Protein AF-A0A7R9YVK6-F1 (afdb_monomer_lite)

Secondary structure (DSSP, 8-state):
---TTS-HHHHHHHHHHHHHHTSHHHHHHHHHTT-SSS--SGGGG--SHHHHHHHHHTT--HHHHHHHHHHHHHHHT-TT-------TTHHHHHHHHHHHHHHHHTT--HHHHHHHHHHHHHHHHHHH--HHHHHHHHHHHTT-S----PPPP-----HHHHHHHHHHHHHHHHHHHHHHHHHHHHHHTTB-TTSPBPPPPPPGGG-----------

pLDDT: mean 78.09, std 17.27, range [34.94, 96.62]

Radius of gyration: 32.21 Å; chains: 1; bounding box: 72×70×73 Å

Organism: NCBI:txid1486919

Sequence (217 aa):
MVNALHDPAFKQSTYELFSFLASPSWSRHELLSGLLMGPFRYSHFDVSNASLAEWGAAGYIEEDVKEFLLASFEMMNSPNVAMDLRIQRGPEYLAALGRSVSSVFTGTDLADVQARLEADFKAILAGSGLLAKVLEVFRDGLGFGGQKALPPPRSGFDGEVLSIVLGVVLSVVMVLAVVLAAYFVLRRRNRSLLGQPRVPQPCDETTLAVSWHTVMA

Structure (mmCIF, N/CA/C/O backbone):
data_AF-A0A7R9YVK6-F1
#
_entry.id   AF-A0A7R9YVK6-F1
#
loop_
_atom_site.group_PDB
_atom_site.id
_atom_site.type_symbol
_atom_site.label_atom_id
_atom_site.label_alt_id
_atom_site.label_comp_id
_atom_site.label_asym_id
_atom_site.label_entity_id
_atom_site.label_seq_id
_atom_site.pdbx_PDB_ins_code
_atom_site.Cartn_x
_atom_site.Cartn_y
_atom_site.Cartn_z
_atom_site.occupancy
_atom_site.B_iso_or_equiv
_atom_site.auth_seq_id
_atom_site.auth_comp_id
_atom_site.auth_asym_id
_atom_site.auth_atom_id
_atom_site.pdbx_PDB_model_num
ATOM 1 N N . MET A 1 1 ? -10.800 -12.173 -6.861 1.00 53.69 1 MET A N 1
ATOM 2 C CA . MET A 1 1 ? -10.627 -13.558 -6.366 1.00 53.69 1 MET A CA 1
ATOM 3 C C . MET A 1 1 ? -10.875 -14.506 -7.527 1.00 53.69 1 MET A C 1
ATOM 5 O O . MET A 1 1 ? -11.920 -14.389 -8.153 1.00 53.69 1 MET A O 1
ATOM 9 N N . VAL A 1 2 ? -9.938 -15.402 -7.841 1.00 66.81 2 VAL A N 1
ATOM 10 C CA . VAL A 1 2 ? -10.173 -16.454 -8.842 1.00 66.81 2 VAL A CA 1
ATOM 11 C C . VAL A 1 2 ? -10.999 -17.547 -8.168 1.00 66.81 2 VAL A C 1
ATOM 13 O O . VAL A 1 2 ? -10.497 -18.243 -7.290 1.00 66.81 2 VAL A O 1
ATOM 16 N N . ASN A 1 3 ? -12.283 -17.662 -8.507 1.00 76.62 3 ASN A N 1
ATOM 17 C CA . ASN A 1 3 ? -13.142 -18.686 -7.915 1.00 76.62 3 ASN A CA 1
ATOM 18 C C . ASN A 1 3 ? -12.693 -20.088 -8.383 1.00 76.62 3 ASN A C 1
ATOM 20 O O . ASN A 1 3 ? -12.509 -20.345 -9.576 1.00 76.62 3 ASN A O 1
ATOM 24 N N . ALA A 1 4 ? -12.524 -21.002 -7.423 1.00 74.50 4 ALA A N 1
ATOM 25 C CA . ALA A 1 4 ? -12.102 -22.382 -7.645 1.00 74.50 4 ALA A CA 1
ATOM 26 C C . ALA A 1 4 ? -13.064 -23.195 -8.533 1.00 74.50 4 ALA A C 1
ATOM 28 O O . ALA A 1 4 ? -12.658 -24.224 -9.069 1.00 74.50 4 ALA A O 1
ATOM 29 N N . LEU A 1 5 ? -14.300 -22.735 -8.729 1.00 82.81 5 LEU A N 1
ATOM 30 C CA . LEU A 1 5 ? -15.319 -23.399 -9.543 1.00 82.81 5 LEU A CA 1
ATOM 31 C C . LEU A 1 5 ? -15.226 -23.087 -11.045 1.00 82.81 5 LEU A C 1
ATOM 33 O O . LEU A 1 5 ? -15.909 -23.736 -11.829 1.00 82.81 5 LEU A O 1
ATOM 37 N N . HIS A 1 6 ? -14.397 -22.126 -11.470 1.00 87.31 6 HIS A N 1
ATOM 38 C CA . HIS A 1 6 ? -14.262 -21.806 -12.895 1.00 87.31 6 HIS A CA 1
ATOM 39 C C . HIS A 1 6 ? -13.426 -22.828 -13.674 1.00 87.31 6 HIS A C 1
ATOM 41 O O . HIS A 1 6 ? -12.595 -23.551 -13.111 1.00 87.31 6 HIS A O 1
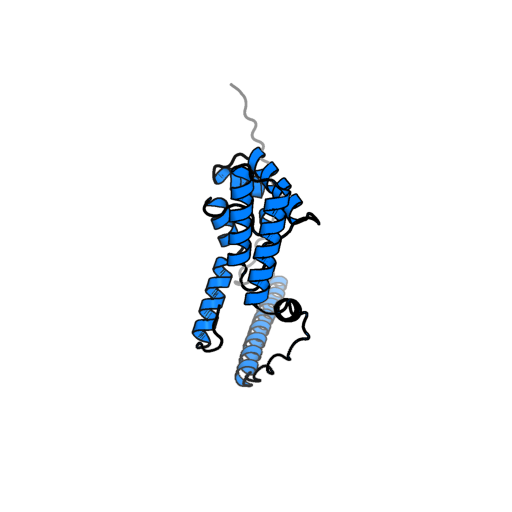ATOM 47 N N . ASP A 1 7 ? -13.629 -22.834 -14.990 1.00 91.50 7 ASP A N 1
ATOM 48 C CA . ASP A 1 7 ? -12.842 -23.612 -15.942 1.00 91.50 7 ASP A CA 1
ATOM 49 C C . ASP A 1 7 ? -11.329 -23.290 -15.837 1.00 91.50 7 ASP A C 1
ATOM 51 O O . ASP A 1 7 ? -10.968 -22.132 -15.580 1.00 91.50 7 ASP A O 1
ATOM 55 N N . PRO A 1 8 ? -10.428 -24.282 -16.003 1.00 90.81 8 PRO A N 1
ATOM 56 C CA . PRO A 1 8 ? -8.981 -24.070 -15.952 1.00 90.81 8 PRO A CA 1
ATOM 57 C C . PRO A 1 8 ? -8.457 -22.965 -16.876 1.00 90.81 8 PRO A C 1
ATOM 59 O O . PRO A 1 8 ? -7.599 -22.196 -16.444 1.00 90.81 8 PRO A O 1
ATOM 62 N N . ALA A 1 9 ? -8.982 -22.830 -18.097 1.00 90.88 9 ALA A N 1
ATOM 63 C CA . ALA A 1 9 ? -8.542 -21.801 -19.036 1.00 90.88 9 ALA A CA 1
ATOM 64 C C . ALA A 1 9 ? -8.870 -20.396 -18.514 1.00 90.88 9 ALA A C 1
ATOM 66 O O . ALA A 1 9 ? -8.018 -19.512 -18.524 1.00 90.88 9 ALA A O 1
ATOM 67 N N . PHE A 1 10 ? -10.067 -20.202 -17.949 1.00 90.31 10 PHE A N 1
ATOM 68 C CA . PHE A 1 10 ? -10.451 -18.925 -17.341 1.00 90.31 10 PHE A CA 1
ATOM 69 C C . PHE A 1 10 ? -9.553 -18.563 -16.152 1.00 90.31 10 PHE A C 1
ATOM 71 O O . PHE A 1 10 ? -9.141 -17.411 -15.996 1.00 90.31 10 PHE A O 1
ATOM 78 N N . LYS A 1 11 ? -9.222 -19.549 -15.310 1.00 88.25 11 LYS A N 1
ATOM 79 C CA . LYS A 1 11 ? -8.300 -19.356 -14.182 1.00 88.25 11 LYS A CA 1
ATOM 80 C C . LYS A 1 11 ? -6.912 -18.945 -14.663 1.00 88.25 11 LYS A C 1
ATOM 82 O O . LYS A 1 11 ? -6.345 -18.014 -14.097 1.00 88.25 11 LYS A O 1
ATOM 87 N N . GLN A 1 12 ? -6.408 -19.605 -15.705 1.00 89.56 12 GLN A N 1
ATOM 88 C CA . GLN A 1 12 ? -5.110 -19.309 -16.300 1.00 89.56 12 GLN A CA 1
ATOM 89 C C . GLN A 1 12 ? -5.076 -17.892 -16.882 1.00 89.56 12 GLN A C 1
ATOM 91 O O . GLN A 1 12 ? -4.222 -17.104 -16.491 1.00 89.56 12 GLN A O 1
ATOM 96 N N . SER A 1 13 ? -6.052 -17.514 -17.711 1.00 92.25 13 SER A N 1
ATOM 97 C CA . SER A 1 13 ? -6.121 -16.157 -18.272 1.00 92.25 13 SER A CA 1
ATOM 98 C C . SER A 1 13 ? -6.271 -15.085 -17.191 1.00 92.25 13 SER A C 1
ATOM 100 O O . SER A 1 13 ? -5.685 -14.009 -17.281 1.00 92.25 13 SER A O 1
ATOM 102 N N . THR A 1 14 ? -7.023 -15.375 -16.126 1.00 91.62 14 THR A N 1
ATOM 103 C CA . THR A 1 14 ? -7.145 -14.453 -14.991 1.00 91.62 14 THR A CA 1
ATOM 104 C C . THR A 1 14 ? -5.816 -14.308 -14.245 1.00 91.62 14 THR A C 1
ATOM 106 O O . THR A 1 14 ? -5.439 -13.200 -13.864 1.00 91.62 14 THR A O 1
ATOM 109 N N . TYR A 1 15 ? -5.089 -15.409 -14.041 1.00 90.75 15 TYR A N 1
ATOM 110 C CA . TYR A 1 15 ? -3.759 -15.386 -13.438 1.00 90.75 15 TYR A CA 1
ATOM 111 C C . TYR A 1 15 ? -2.762 -14.598 -14.293 1.00 90.75 15 TYR A C 1
ATOM 113 O O . TYR A 1 15 ? -2.022 -13.774 -13.759 1.00 90.75 15 TYR A O 1
ATOM 121 N N . GLU A 1 16 ? -2.771 -14.798 -15.610 1.00 94.44 16 GLU A N 1
ATOM 122 C CA . GLU A 1 16 ? -1.935 -14.058 -16.560 1.00 94.44 16 GLU A CA 1
ATOM 123 C C . GLU A 1 16 ? -2.226 -12.560 -16.513 1.00 94.44 16 GLU A C 1
ATOM 125 O O . GLU A 1 16 ? -1.295 -11.765 -16.386 1.00 94.44 16 GLU A O 1
ATOM 130 N N . LEU A 1 17 ? -3.504 -12.170 -16.515 1.00 93.00 17 LEU A N 1
ATOM 131 C CA . LEU A 1 17 ? -3.902 -10.770 -16.385 1.00 93.00 17 LEU A CA 1
ATOM 132 C C . LEU A 1 17 ? -3.386 -10.157 -15.078 1.00 93.00 17 LEU A C 1
ATOM 134 O O . LEU A 1 17 ? -2.759 -9.101 -15.100 1.00 93.00 17 LEU A O 1
ATOM 138 N N . PHE A 1 18 ? -3.604 -10.813 -13.934 1.00 92.31 18 PHE A N 1
ATOM 139 C CA . PHE A 1 18 ? -3.103 -10.297 -12.657 1.00 92.31 18 PHE A CA 1
ATOM 140 C C . PHE A 1 18 ? -1.575 -10.274 -12.592 1.00 92.31 18 PHE A C 1
ATOM 142 O O . PHE A 1 18 ? -1.015 -9.356 -11.999 1.00 92.31 18 PHE A O 1
ATOM 149 N N . SER A 1 19 ? -0.895 -11.231 -13.222 1.00 92.25 19 SER A N 1
ATOM 150 C CA . SER A 1 19 ? 0.568 -11.247 -13.303 1.00 92.25 19 SER A CA 1
ATOM 151 C C . SER A 1 19 ? 1.090 -10.092 -14.154 1.00 92.25 19 SER A C 1
ATOM 153 O O . SER A 1 19 ? 2.068 -9.451 -13.777 1.00 92.25 19 SER A O 1
ATOM 155 N N . PHE A 1 20 ? 0.409 -9.778 -15.259 1.00 93.06 20 PHE A N 1
ATOM 156 C CA . PHE A 1 20 ? 0.708 -8.616 -16.090 1.00 93.06 20 PHE A CA 1
ATOM 157 C C . PHE A 1 20 ? 0.506 -7.305 -15.319 1.00 93.06 20 PHE A C 1
ATOM 159 O O . PHE A 1 20 ? 1.424 -6.487 -15.259 1.00 93.06 20 PHE A O 1
ATOM 166 N N . LEU A 1 21 ? -0.643 -7.130 -14.656 1.00 88.25 21 LEU A N 1
ATOM 167 C CA . LEU A 1 21 ? -0.928 -5.945 -13.834 1.00 88.25 21 LEU A CA 1
ATOM 168 C C . LEU A 1 21 ? 0.039 -5.816 -12.645 1.00 88.25 21 LEU A C 1
ATOM 170 O O . LEU A 1 21 ? 0.357 -4.719 -12.197 1.00 88.25 21 LEU A O 1
ATOM 174 N N . ALA A 1 22 ? 0.544 -6.940 -12.138 1.00 88.25 22 ALA A N 1
ATOM 175 C CA . ALA A 1 22 ? 1.559 -6.986 -11.095 1.00 88.25 22 ALA A CA 1
ATOM 176 C C . ALA A 1 22 ? 3.000 -7.032 -11.641 1.00 88.25 22 ALA A C 1
ATOM 178 O O . ALA A 1 22 ? 3.929 -7.288 -10.866 1.00 88.25 22 ALA A O 1
ATOM 179 N N . SER A 1 23 ? 3.221 -6.801 -12.935 1.00 92.75 23 SER A N 1
ATOM 180 C CA . SER A 1 23 ? 4.568 -6.778 -13.506 1.00 92.75 23 SER A CA 1
ATOM 181 C C . SER A 1 23 ? 5.323 -5.506 -13.093 1.00 92.75 23 SER A C 1
ATOM 183 O O . SER A 1 23 ? 4.692 -4.469 -12.878 1.00 92.75 23 SER A O 1
ATOM 185 N N . PRO A 1 24 ? 6.666 -5.546 -12.996 1.00 91.38 24 PRO A N 1
ATOM 186 C CA . PRO A 1 24 ? 7.463 -4.362 -12.674 1.00 91.38 24 PRO A CA 1
ATOM 187 C C . PRO A 1 24 ? 7.261 -3.197 -13.651 1.00 91.38 24 PRO A C 1
ATOM 189 O O . PRO A 1 24 ? 7.223 -2.045 -13.229 1.00 91.38 24 PRO A O 1
ATOM 192 N N . SER A 1 25 ? 7.107 -3.487 -14.946 1.00 90.88 25 SER A N 1
ATOM 193 C CA . SER A 1 25 ? 6.896 -2.464 -15.974 1.00 90.88 25 SER A CA 1
ATOM 194 C C . SER A 1 25 ? 5.540 -1.781 -15.819 1.00 90.88 25 SER A C 1
ATOM 196 O O . SER A 1 25 ? 5.479 -0.553 -15.827 1.00 90.88 25 SER A O 1
ATOM 198 N N . TRP A 1 26 ? 4.467 -2.554 -15.616 1.00 91.94 26 TRP A N 1
ATOM 199 C CA . TRP A 1 26 ? 3.138 -1.987 -15.390 1.00 91.94 26 TRP A CA 1
ATOM 200 C C . TRP A 1 26 ? 3.084 -1.203 -14.080 1.00 91.94 26 TRP A C 1
ATOM 202 O O . TRP A 1 26 ? 2.632 -0.063 -14.058 1.00 91.94 26 TRP A O 1
ATOM 212 N N . SER A 1 27 ? 3.625 -1.759 -12.992 1.00 91.06 27 SER A N 1
ATOM 213 C CA . SER A 1 27 ? 3.630 -1.067 -11.704 1.00 91.06 27 SER A CA 1
ATOM 214 C C . SER A 1 27 ? 4.436 0.230 -11.724 1.00 91.06 27 SER A C 1
ATOM 216 O O . SER A 1 27 ? 4.080 1.169 -11.016 1.00 91.06 27 SER A O 1
ATOM 218 N N . ARG A 1 28 ? 5.508 0.292 -12.526 1.00 91.31 28 ARG A N 1
ATOM 219 C CA . ARG A 1 28 ? 6.294 1.513 -12.722 1.00 91.31 28 ARG A CA 1
ATOM 220 C C . ARG A 1 28 ? 5.530 2.549 -13.541 1.00 91.31 28 ARG A C 1
ATOM 222 O O . ARG A 1 28 ? 5.530 3.715 -13.168 1.00 91.31 28 ARG A O 1
ATOM 229 N N . HIS A 1 29 ? 4.856 2.125 -14.607 1.00 91.69 29 HIS A N 1
ATOM 230 C CA . HIS A 1 29 ? 3.998 3.006 -15.396 1.00 91.69 29 HIS A CA 1
ATOM 231 C C . HIS A 1 29 ? 2.891 3.631 -14.536 1.00 91.69 29 HIS A C 1
ATOM 233 O O . HIS A 1 29 ? 2.734 4.847 -14.521 1.00 91.69 29 HIS A O 1
ATOM 239 N N . GLU A 1 30 ? 2.184 2.810 -13.759 1.00 91.12 30 GLU A N 1
ATOM 240 C CA . GLU A 1 30 ? 1.132 3.258 -12.841 1.00 91.12 30 GLU A CA 1
ATOM 241 C C . GLU A 1 30 ? 1.655 4.255 -11.801 1.00 91.12 30 GLU A C 1
ATOM 243 O O . GLU A 1 30 ? 1.040 5.295 -11.575 1.00 91.12 30 GLU A O 1
ATOM 248 N N . LEU A 1 31 ? 2.824 3.982 -11.214 1.00 90.81 31 LEU A N 1
ATOM 249 C CA . LEU A 1 31 ? 3.469 4.876 -10.251 1.00 90.81 31 LEU A CA 1
ATOM 250 C C . LEU A 1 31 ? 3.752 6.267 -10.841 1.00 90.81 31 LEU A C 1
ATOM 252 O O . LEU A 1 31 ? 3.494 7.270 -10.184 1.00 90.81 31 LEU A O 1
ATOM 256 N N . LEU A 1 32 ? 4.273 6.321 -12.069 1.00 92.12 32 LEU A N 1
ATOM 257 C CA . LEU A 1 32 ? 4.659 7.569 -12.736 1.00 92.12 32 LEU A CA 1
ATOM 258 C C . LEU A 1 32 ? 3.476 8.307 -13.379 1.00 92.12 32 LEU A C 1
ATOM 260 O O . LEU A 1 32 ? 3.587 9.488 -13.687 1.00 92.12 32 LEU A O 1
ATOM 264 N N . SER A 1 33 ? 2.344 7.630 -13.582 1.00 89.25 33 SER A N 1
ATOM 265 C CA . SER A 1 33 ? 1.135 8.227 -14.167 1.00 89.25 33 SER A CA 1
ATOM 266 C C . SER A 1 33 ? 0.443 9.250 -13.254 1.00 89.25 33 SER A C 1
ATOM 268 O O . SER A 1 33 ? -0.446 9.971 -13.703 1.00 89.25 33 SER A O 1
ATOM 270 N N . GLY A 1 34 ? 0.799 9.280 -11.964 1.00 78.44 34 GLY A N 1
ATOM 271 C CA . GLY A 1 34 ? 0.136 10.097 -10.947 1.00 78.44 34 GLY A CA 1
ATOM 272 C C . GLY A 1 34 ? -1.250 9.591 -10.522 1.00 78.44 34 GLY A C 1
ATOM 273 O O . GLY A 1 34 ? -1.887 10.216 -9.678 1.00 78.44 34 GLY A O 1
ATOM 274 N N . LEU A 1 35 ? -1.726 8.462 -11.067 1.00 74.94 35 LEU A N 1
ATOM 275 C CA . LEU A 1 35 ? -3.012 7.857 -10.693 1.00 74.94 35 LEU A CA 1
ATOM 276 C C . LEU A 1 35 ? -2.984 7.213 -9.302 1.00 74.94 35 LEU A C 1
ATOM 278 O O . LEU A 1 35 ? -4.013 7.139 -8.629 1.00 74.94 35 LEU A O 1
ATOM 282 N N . LEU A 1 36 ? -1.816 6.737 -8.869 1.00 66.81 36 LEU A N 1
ATOM 283 C CA . LEU A 1 36 ? -1.619 6.122 -7.563 1.00 66.81 36 LEU A CA 1
ATOM 284 C C . LEU A 1 36 ? -0.880 7.067 -6.618 1.00 66.81 36 LEU A C 1
ATOM 286 O O . LEU A 1 36 ? 0.105 7.707 -6.979 1.00 66.81 36 LEU A O 1
ATOM 290 N N . MET A 1 37 ? -1.334 7.090 -5.366 1.00 65.00 37 MET A N 1
ATOM 291 C CA . MET A 1 37 ? -0.705 7.837 -4.279 1.00 65.00 37 MET A CA 1
ATOM 292 C C . MET A 1 37 ? 0.511 7.058 -3.748 1.00 65.00 37 MET A C 1
ATOM 294 O O . MET A 1 37 ? 0.457 6.443 -2.686 1.00 65.00 37 MET A O 1
ATOM 298 N N . GLY A 1 38 ? 1.607 7.061 -4.508 1.00 83.44 38 GLY A N 1
ATOM 299 C CA . GLY A 1 38 ? 2.936 6.696 -4.015 1.00 83.44 38 GLY A CA 1
ATOM 300 C C . GLY A 1 38 ? 3.410 5.243 -4.217 1.00 83.44 38 GLY A C 1
ATOM 301 O O . GLY A 1 38 ? 2.754 4.428 -4.870 1.00 83.44 38 GLY A O 1
ATOM 302 N N . PRO A 1 39 ? 4.612 4.914 -3.698 1.00 90.31 39 PRO A N 1
ATOM 303 C CA . PRO A 1 39 ? 5.274 3.626 -3.880 1.00 90.31 39 PRO A CA 1
ATOM 304 C C . PRO A 1 39 ? 4.550 2.480 -3.166 1.00 90.31 39 PRO A C 1
ATOM 306 O O . PRO A 1 39 ? 4.244 2.557 -1.982 1.00 90.31 39 PRO A O 1
ATOM 309 N N . PHE A 1 40 ? 4.363 1.360 -3.863 1.00 88.00 40 PHE A N 1
ATOM 310 C CA . PHE A 1 40 ? 3.740 0.141 -3.323 1.00 88.00 40 PHE A CA 1
ATOM 311 C C . PHE A 1 40 ? 4.602 -1.118 -3.529 1.00 88.00 40 PHE A C 1
ATOM 313 O O . PHE A 1 40 ? 4.149 -2.244 -3.320 1.00 88.00 40 PHE A O 1
ATOM 320 N N . ARG A 1 41 ? 5.858 -0.943 -3.957 1.00 89.56 41 ARG A N 1
ATOM 321 C CA . ARG A 1 41 ? 6.873 -1.999 -4.082 1.00 89.56 41 ARG A CA 1
ATOM 322 C C . ARG A 1 41 ? 8.192 -1.503 -3.531 1.00 89.56 41 ARG A C 1
ATOM 324 O O . ARG A 1 41 ? 8.524 -0.339 -3.714 1.00 89.56 41 ARG A O 1
ATOM 331 N N . TYR A 1 42 ? 8.992 -2.405 -2.970 1.00 90.19 42 TYR A N 1
ATOM 332 C CA . TYR A 1 42 ? 10.324 -2.045 -2.484 1.00 90.19 42 TYR A CA 1
ATOM 333 C C . TYR A 1 42 ? 11.216 -1.433 -3.572 1.00 90.19 42 TYR A C 1
ATOM 335 O O . TYR A 1 42 ? 11.913 -0.459 -3.317 1.00 90.19 42 TYR A O 1
ATOM 343 N N . SER A 1 43 ? 11.132 -1.936 -4.806 1.00 91.69 43 SER A N 1
ATOM 344 C CA . SER A 1 43 ? 11.875 -1.391 -5.948 1.00 91.69 43 SER A CA 1
ATOM 345 C C . SER A 1 43 ? 11.462 0.031 -6.339 1.00 91.69 43 SER A C 1
ATOM 347 O O . SER A 1 43 ? 12.194 0.692 -7.062 1.00 91.69 43 SER A O 1
ATOM 349 N N . HIS A 1 44 ? 10.298 0.515 -5.897 1.00 93.25 44 HIS A N 1
ATOM 350 C CA . HIS A 1 44 ? 9.845 1.875 -6.195 1.00 93.25 44 HIS A CA 1
ATOM 351 C C . HIS A 1 44 ? 10.521 2.932 -5.311 1.00 93.25 44 HIS A C 1
ATOM 353 O O . HIS A 1 44 ? 10.468 4.106 -5.656 1.00 93.25 44 HIS A O 1
ATOM 359 N N . PHE A 1 45 ? 11.170 2.525 -4.215 1.00 94.69 45 PHE A N 1
ATOM 360 C CA . PHE A 1 45 ? 11.968 3.411 -3.362 1.00 94.69 45 PHE A CA 1
ATOM 361 C C . PHE A 1 45 ? 13.408 3.593 -3.865 1.00 94.69 45 PHE A C 1
ATOM 363 O O . PHE A 1 45 ? 14.237 4.146 -3.149 1.00 94.69 45 PHE A O 1
ATOM 370 N N . ASP A 1 46 ? 13.735 3.109 -5.070 1.00 94.00 46 ASP A N 1
ATOM 371 C CA . ASP A 1 46 ? 15.054 3.329 -5.658 1.00 94.00 46 ASP A CA 1
ATOM 372 C C . ASP A 1 46 ? 15.288 4.824 -5.920 1.00 94.00 46 ASP A C 1
ATOM 374 O O . ASP A 1 46 ? 14.545 5.462 -6.670 1.00 94.00 46 ASP A O 1
ATOM 378 N N . VAL A 1 47 ? 16.349 5.355 -5.312 1.00 95.62 47 VAL A N 1
ATOM 379 C CA . VAL A 1 47 ? 16.821 6.740 -5.453 1.00 95.62 47 VAL A CA 1
ATOM 380 C C . VAL A 1 47 ? 18.079 6.836 -6.324 1.00 95.62 47 VAL A C 1
ATOM 382 O O . VAL A 1 47 ? 18.813 7.821 -6.257 1.00 95.62 47 VAL A O 1
ATOM 385 N N . SER A 1 48 ? 18.372 5.804 -7.121 1.00 96.44 48 SER A N 1
ATOM 386 C CA . SER A 1 48 ? 19.420 5.860 -8.138 1.00 96.44 48 SER A CA 1
ATOM 387 C C . SER A 1 48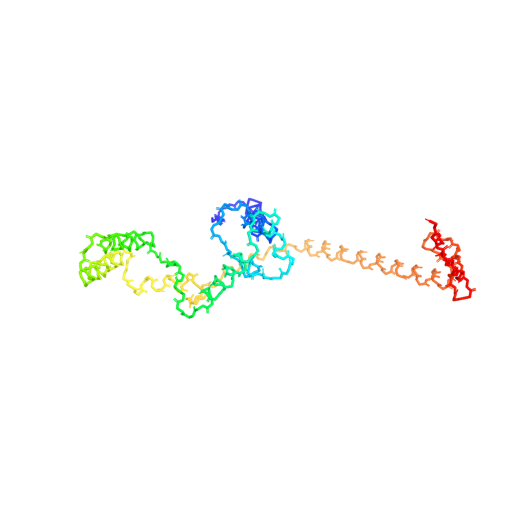 ? 19.142 6.956 -9.172 1.00 96.44 48 SER A C 1
ATOM 389 O O . SER A 1 48 ? 17.990 7.286 -9.460 1.00 96.44 48 SER A O 1
ATOM 391 N N . ASN A 1 49 ? 20.199 7.473 -9.806 1.00 96.19 49 ASN A N 1
ATOM 392 C CA . ASN A 1 49 ? 20.074 8.484 -10.863 1.00 96.19 49 ASN A CA 1
ATOM 393 C C . ASN A 1 49 ? 19.165 8.020 -12.015 1.00 96.19 49 ASN A C 1
ATOM 395 O O . ASN A 1 49 ? 18.474 8.834 -12.613 1.00 96.19 49 ASN A O 1
ATOM 399 N N . ALA A 1 50 ? 19.151 6.718 -12.325 1.00 93.88 50 ALA A N 1
ATOM 400 C CA . ALA A 1 50 ? 18.281 6.168 -13.362 1.00 93.88 50 ALA A CA 1
ATOM 401 C C . ALA A 1 50 ? 16.801 6.255 -12.955 1.00 93.88 50 ALA A C 1
ATOM 403 O O . ALA A 1 50 ? 15.977 6.709 -13.743 1.00 93.88 50 ALA A O 1
ATOM 404 N N . SER A 1 51 ? 16.473 5.888 -11.711 1.00 94.06 51 SER A N 1
ATOM 405 C CA . SER A 1 51 ? 15.109 6.008 -11.188 1.00 94.06 51 SER A CA 1
ATOM 406 C C . SER A 1 51 ? 14.663 7.469 -11.114 1.00 94.06 51 SER A C 1
ATOM 408 O O . SER A 1 51 ? 13.567 7.791 -11.566 1.00 94.06 51 SER A O 1
ATOM 410 N N . LEU A 1 52 ? 15.511 8.360 -10.593 1.00 95.31 52 LEU A N 1
ATOM 411 C CA . LEU A 1 52 ? 15.209 9.790 -10.487 1.00 95.31 52 LEU A CA 1
ATOM 412 C C . LEU A 1 52 ? 15.027 10.448 -11.862 1.00 95.31 52 LEU A C 1
ATOM 414 O O . LEU A 1 52 ? 14.111 11.249 -12.033 1.00 95.31 52 LEU A O 1
ATOM 418 N N . ALA A 1 53 ? 15.804 10.042 -12.870 1.00 95.56 53 ALA A N 1
ATOM 419 C CA . ALA A 1 53 ? 15.622 10.508 -14.243 1.00 95.56 53 ALA A CA 1
ATOM 420 C C . ALA A 1 53 ? 14.255 10.107 -14.829 1.00 95.56 53 ALA A C 1
ATOM 422 O O . ALA A 1 53 ? 13.642 10.898 -15.544 1.00 95.56 53 ALA A O 1
ATOM 423 N N . GLU A 1 54 ? 13.746 8.911 -14.517 1.00 93.69 54 GLU A N 1
ATOM 424 C CA . GLU A 1 54 ? 12.401 8.493 -14.937 1.00 93.69 54 GLU A CA 1
ATOM 425 C C . GLU A 1 54 ? 11.299 9.327 -14.267 1.00 93.69 54 GLU A C 1
ATOM 427 O O . GLU A 1 54 ? 10.330 9.705 -14.924 1.00 93.69 54 GLU A O 1
ATOM 432 N N . TRP A 1 55 ? 11.460 9.662 -12.984 1.00 94.50 55 TRP A N 1
ATOM 433 C CA . TRP A 1 55 ? 10.560 10.582 -12.283 1.00 94.50 55 TRP A CA 1
ATOM 434 C C . TRP A 1 55 ? 10.616 11.999 -12.873 1.00 94.50 55 TRP A C 1
ATOM 436 O O . TRP A 1 55 ? 9.573 12.598 -13.130 1.00 94.50 55 TRP A O 1
ATOM 446 N N . GLY A 1 56 ? 11.810 12.514 -13.171 1.00 94.69 56 GLY A N 1
ATOM 447 C CA . GLY A 1 56 ? 11.981 13.807 -13.838 1.00 94.69 56 GLY A CA 1
ATOM 448 C C . GLY A 1 56 ? 11.335 13.842 -15.226 1.00 94.69 56 GLY A C 1
ATOM 449 O O . GLY A 1 56 ? 10.644 14.800 -15.569 1.00 94.69 56 GLY A O 1
ATOM 450 N N . ALA A 1 57 ? 11.467 12.762 -16.005 1.00 95.00 57 ALA A N 1
ATOM 451 C CA . ALA A 1 57 ? 10.798 12.613 -17.299 1.00 95.00 57 ALA A CA 1
ATOM 452 C C . ALA A 1 57 ? 9.261 12.588 -17.187 1.00 95.00 57 ALA A C 1
ATOM 454 O O . ALA A 1 57 ? 8.575 12.993 -18.125 1.00 95.00 57 ALA A O 1
ATOM 455 N N . ALA A 1 58 ? 8.724 12.151 -16.045 1.00 93.25 58 ALA A N 1
ATOM 456 C CA . ALA A 1 58 ? 7.297 12.209 -15.728 1.00 93.25 58 ALA A CA 1
ATOM 457 C C . ALA A 1 58 ? 6.844 13.576 -15.165 1.00 93.25 58 ALA A C 1
ATOM 459 O O . ALA A 1 58 ? 5.664 13.755 -14.874 1.00 93.25 58 ALA A O 1
ATOM 460 N N . GLY A 1 59 ? 7.750 14.556 -15.053 1.00 94.25 59 GLY A N 1
ATOM 461 C CA . GLY A 1 59 ? 7.440 15.929 -14.645 1.00 94.25 59 GLY A CA 1
ATOM 462 C C . GLY A 1 59 ? 7.575 16.207 -13.148 1.00 94.25 59 GLY A C 1
ATOM 463 O O . GLY A 1 59 ? 7.112 17.249 -12.686 1.00 94.25 59 GLY A O 1
ATOM 464 N N . TYR A 1 60 ? 8.195 15.304 -12.389 1.00 93.75 60 TYR A N 1
ATOM 465 C CA . TYR A 1 60 ? 8.437 15.498 -10.962 1.00 93.75 60 TYR A CA 1
ATOM 466 C C . TYR A 1 60 ? 9.759 16.230 -10.693 1.00 93.75 60 TYR A C 1
ATOM 468 O O . TYR A 1 60 ? 10.708 16.138 -11.472 1.00 93.75 60 TYR A O 1
ATOM 476 N N . ILE A 1 61 ? 9.826 16.935 -9.563 1.00 95.38 61 ILE A N 1
ATOM 477 C CA . ILE A 1 61 ? 11.044 17.595 -9.078 1.00 95.38 61 ILE A CA 1
ATOM 478 C C . ILE A 1 61 ? 11.916 16.544 -8.383 1.00 95.38 61 ILE A C 1
ATOM 480 O O . ILE A 1 61 ? 11.440 15.822 -7.506 1.00 95.38 61 ILE A O 1
ATOM 484 N N . GLU A 1 62 ? 13.179 16.430 -8.796 1.00 95.12 62 GLU A N 1
ATOM 485 C CA . GLU A 1 62 ? 14.083 15.364 -8.346 1.00 95.12 62 GLU A CA 1
ATOM 486 C C . GLU A 1 62 ? 14.290 15.379 -6.827 1.00 95.12 62 GLU A C 1
ATOM 488 O O . GLU A 1 62 ? 14.200 14.333 -6.179 1.00 95.12 62 GLU A O 1
ATOM 493 N N . GLU A 1 63 ? 14.540 16.558 -6.257 1.00 95.75 63 GLU A N 1
ATOM 494 C CA . GLU A 1 63 ? 14.774 16.737 -4.827 1.00 95.75 63 GLU A CA 1
ATOM 495 C C . GLU A 1 63 ? 13.557 16.303 -4.000 1.00 95.75 63 GLU A C 1
ATOM 497 O O . GLU A 1 63 ? 13.705 15.506 -3.070 1.00 95.75 63 GLU A O 1
ATOM 502 N N . ASP A 1 64 ? 12.358 16.740 -4.400 1.00 95.69 64 ASP A N 1
ATOM 503 C CA . ASP A 1 64 ? 11.097 16.407 -3.730 1.00 95.69 64 ASP A CA 1
ATOM 504 C C . ASP A 1 64 ? 10.814 14.901 -3.792 1.00 95.69 64 ASP A C 1
ATOM 506 O O . ASP A 1 64 ? 10.429 14.285 -2.797 1.00 95.69 64 ASP A O 1
ATOM 510 N N . VAL A 1 65 ? 11.039 14.277 -4.955 1.00 94.75 65 VAL A N 1
ATOM 511 C CA . VAL A 1 65 ? 10.874 12.827 -5.128 1.00 94.75 65 VAL A CA 1
ATOM 512 C C . VAL A 1 65 ? 11.837 12.076 -4.229 1.00 94.75 65 VAL A C 1
ATOM 514 O O . VAL A 1 65 ? 11.439 11.130 -3.554 1.00 94.75 65 VAL A O 1
ATOM 517 N N . LYS A 1 66 ? 13.107 12.476 -4.204 1.00 96.19 66 LYS A N 1
ATOM 518 C CA . LYS A 1 66 ? 14.119 11.803 -3.394 1.00 96.19 66 LYS A CA 1
ATOM 519 C C . LYS A 1 66 ? 13.778 11.872 -1.908 1.00 96.19 66 LYS A C 1
ATOM 521 O O . LYS A 1 66 ? 13.848 10.844 -1.233 1.00 96.19 66 LYS A O 1
ATOM 526 N N . GLU A 1 67 ? 13.389 13.044 -1.410 1.00 96.62 67 GLU A N 1
ATOM 527 C CA . GLU A 1 67 ? 12.950 13.219 -0.023 1.00 96.62 67 GLU A CA 1
ATOM 528 C C . GLU A 1 67 ? 11.723 12.349 0.282 1.00 96.62 67 GLU A C 1
ATOM 530 O O . GLU A 1 67 ? 11.726 11.572 1.240 1.00 96.62 67 GLU A O 1
ATOM 535 N N . PHE A 1 68 ? 10.713 12.397 -0.588 1.00 94.06 68 PHE A N 1
ATOM 536 C CA . PHE A 1 68 ? 9.496 11.605 -0.456 1.00 94.06 68 PHE A CA 1
ATOM 537 C C . PHE A 1 68 ? 9.762 10.092 -0.434 1.00 94.06 68 PHE A C 1
ATOM 539 O O . PHE A 1 68 ? 9.207 9.381 0.410 1.00 94.06 68 PHE A O 1
ATOM 546 N N . LEU A 1 69 ? 10.602 9.578 -1.339 1.00 94.94 69 LEU A N 1
ATOM 547 C CA . LEU A 1 69 ? 10.918 8.150 -1.423 1.00 94.94 69 LEU A CA 1
ATOM 548 C C . LEU A 1 69 ? 11.674 7.666 -0.183 1.00 94.94 69 LEU A C 1
ATOM 550 O O . LEU A 1 69 ? 11.355 6.594 0.332 1.00 94.94 69 LEU A O 1
ATOM 554 N N . LEU A 1 70 ? 12.626 8.454 0.324 1.00 95.88 70 LEU A N 1
ATOM 555 C CA . LEU A 1 70 ? 13.368 8.122 1.543 1.00 95.88 70 LEU A CA 1
ATOM 556 C C . LEU A 1 70 ? 12.455 8.124 2.772 1.00 95.88 70 LEU A C 1
ATOM 558 O O . LEU A 1 70 ? 12.413 7.128 3.491 1.00 95.88 70 LEU A O 1
ATOM 562 N N . ALA A 1 71 ? 11.661 9.180 2.965 1.00 94.19 71 ALA A N 1
ATOM 563 C CA . ALA A 1 71 ? 10.725 9.269 4.085 1.00 94.19 71 ALA A CA 1
ATOM 564 C C . ALA A 1 71 ? 9.685 8.136 4.052 1.00 94.19 71 ALA A C 1
ATOM 566 O O . ALA A 1 71 ? 9.383 7.517 5.073 1.00 94.19 71 ALA A O 1
ATOM 567 N N . SER A 1 72 ? 9.171 7.809 2.863 1.00 92.12 72 SER A N 1
ATOM 568 C CA . SER A 1 72 ? 8.221 6.709 2.686 1.00 92.12 72 SER A CA 1
ATOM 569 C C . SER A 1 72 ? 8.861 5.347 2.971 1.00 92.12 72 SER A C 1
ATOM 571 O O . SER A 1 72 ? 8.230 4.487 3.589 1.00 92.12 72 SER A O 1
ATOM 573 N N . PHE A 1 73 ? 10.117 5.143 2.563 1.00 93.25 73 PHE A N 1
ATOM 574 C CA . PHE A 1 73 ? 10.862 3.925 2.875 1.00 93.25 73 PHE A CA 1
ATOM 575 C C . PHE A 1 73 ? 11.108 3.790 4.382 1.00 93.25 73 PHE A C 1
ATOM 577 O O . PHE A 1 73 ? 10.880 2.719 4.945 1.00 93.25 73 PHE A O 1
ATOM 584 N N . GLU A 1 74 ? 11.527 4.861 5.054 1.00 93.31 74 GLU A N 1
ATOM 585 C CA . GLU A 1 74 ? 11.716 4.873 6.508 1.00 93.31 74 GLU A CA 1
ATOM 586 C C . GLU A 1 74 ? 10.408 4.589 7.251 1.00 93.31 74 GLU A C 1
ATOM 588 O O . GLU A 1 74 ? 10.378 3.741 8.143 1.00 93.31 74 GLU A O 1
ATOM 593 N N . MET A 1 75 ? 9.308 5.224 6.839 1.00 89.50 75 MET A N 1
ATOM 594 C CA . MET A 1 75 ? 7.976 4.976 7.389 1.00 89.50 75 MET A CA 1
ATOM 595 C C . MET A 1 75 ? 7.580 3.503 7.249 1.00 89.50 75 MET A C 1
ATOM 597 O O . MET A 1 75 ? 7.174 2.889 8.232 1.00 89.50 75 MET A O 1
ATOM 601 N N . MET A 1 76 ? 7.733 2.914 6.060 1.00 86.56 76 MET A N 1
ATOM 602 C CA . MET A 1 76 ? 7.374 1.514 5.796 1.00 86.56 76 MET A CA 1
ATOM 603 C C . MET A 1 76 ? 8.218 0.504 6.580 1.00 86.56 76 MET A C 1
ATOM 605 O O . MET A 1 76 ? 7.753 -0.605 6.836 1.00 86.56 76 MET A O 1
ATOM 609 N N . ASN A 1 77 ? 9.446 0.865 6.953 1.00 87.56 77 ASN A N 1
ATOM 610 C CA . ASN A 1 77 ? 10.338 0.015 7.745 1.00 87.56 77 ASN A CA 1
ATOM 611 C C . ASN A 1 77 ? 10.343 0.375 9.239 1.00 87.56 77 ASN A C 1
ATOM 613 O O . ASN A 1 77 ? 11.084 -0.227 10.019 1.00 87.56 77 ASN A O 1
ATOM 617 N N . SER A 1 78 ? 9.525 1.341 9.658 1.00 88.62 78 SER A N 1
ATOM 618 C CA . SER A 1 78 ? 9.412 1.725 11.058 1.00 88.62 78 SER A CA 1
ATOM 619 C C . SER A 1 78 ? 8.761 0.602 11.870 1.00 88.62 78 SER A C 1
ATOM 621 O O . SER A 1 78 ? 7.727 0.070 11.457 1.00 88.62 78 SER A O 1
ATOM 623 N N . PRO A 1 79 ? 9.267 0.279 13.076 1.00 84.00 79 PRO A N 1
ATOM 624 C CA . PRO A 1 79 ? 8.600 -0.673 13.967 1.00 84.00 79 PRO A CA 1
ATOM 625 C C . PRO A 1 79 ? 7.220 -0.180 14.435 1.00 84.00 79 PRO A C 1
ATOM 627 O O . PRO A 1 79 ? 6.441 -0.963 14.972 1.00 84.00 79 PRO A O 1
ATOM 630 N N . ASN A 1 80 ? 6.917 1.106 14.229 1.00 79.81 80 ASN A N 1
ATOM 631 C CA . ASN A 1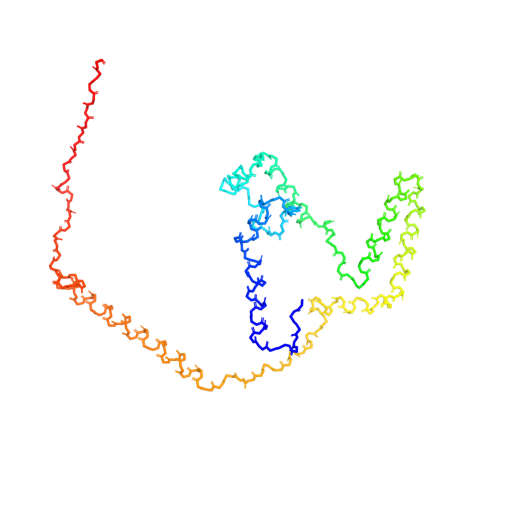 80 ? 5.652 1.733 14.598 1.00 79.81 80 ASN A CA 1
ATOM 632 C C . ASN A 1 80 ? 4.670 1.848 13.422 1.00 79.81 80 ASN A C 1
ATOM 634 O O . ASN A 1 80 ? 3.620 2.473 13.575 1.00 79.81 80 ASN A O 1
ATOM 638 N N . VAL A 1 81 ? 4.986 1.288 12.248 1.00 79.12 81 VAL A N 1
ATOM 639 C CA . VAL A 1 81 ? 4.051 1.317 11.122 1.00 79.12 81 VAL A CA 1
ATOM 640 C C . VAL A 1 81 ? 2.906 0.334 11.372 1.00 79.12 81 VAL A C 1
ATOM 642 O O . VAL A 1 81 ? 3.090 -0.880 11.459 1.00 79.12 81 VAL A O 1
ATOM 645 N N . ALA A 1 82 ? 1.694 0.865 11.505 1.00 70.12 82 ALA A N 1
ATOM 646 C CA . ALA A 1 82 ? 0.478 0.068 11.538 1.00 70.12 82 ALA A CA 1
ATOM 647 C C . ALA A 1 82 ? -0.116 0.043 10.126 1.00 70.12 82 ALA A C 1
ATOM 649 O O . ALA A 1 82 ? -0.755 1.002 9.699 1.00 70.12 82 ALA A O 1
ATOM 650 N N . MET A 1 83 ? 0.126 -1.040 9.383 1.00 69.75 83 MET A N 1
ATOM 651 C CA . MET A 1 83 ? -0.565 -1.265 8.109 1.00 69.75 83 MET A CA 1
ATOM 652 C C . MET A 1 83 ? -2.067 -1.464 8.343 1.00 69.75 83 MET A C 1
ATOM 654 O O . MET A 1 83 ? -2.475 -1.906 9.420 1.00 69.75 83 MET A O 1
ATOM 658 N N . ASP A 1 84 ? -2.876 -1.190 7.316 1.00 67.94 84 ASP A N 1
ATOM 659 C CA . ASP A 1 84 ? -4.332 -1.331 7.382 1.00 67.94 84 ASP A CA 1
ATOM 660 C C . ASP A 1 84 ? -4.767 -2.659 8.012 1.00 67.94 84 ASP A C 1
ATOM 662 O O . ASP A 1 84 ? -4.325 -3.750 7.628 1.00 67.94 84 ASP A O 1
ATOM 666 N N . LEU A 1 85 ? -5.684 -2.555 8.975 1.00 66.19 85 LEU A N 1
ATOM 667 C CA . LEU A 1 85 ? -6.245 -3.698 9.678 1.00 66.19 85 LEU A CA 1
ATOM 668 C C . LEU A 1 85 ? -7.020 -4.584 8.695 1.00 66.19 85 LEU A C 1
ATOM 670 O O . LEU A 1 85 ? -8.171 -4.316 8.352 1.00 66.19 85 LEU A O 1
ATOM 674 N N . ARG A 1 86 ? -6.414 -5.704 8.291 1.00 72.38 86 ARG A N 1
ATOM 675 C CA . ARG A 1 86 ? -7.087 -6.770 7.530 1.00 72.38 86 ARG A CA 1
ATOM 676 C C . ARG A 1 86 ? -7.907 -7.672 8.448 1.00 72.38 86 ARG A C 1
ATOM 678 O O . ARG A 1 86 ? -7.697 -8.881 8.508 1.00 72.38 86 ARG A O 1
ATOM 685 N N . ILE A 1 87 ? -8.823 -7.063 9.190 1.00 74.44 87 ILE A N 1
ATOM 686 C CA . ILE A 1 87 ? -9.754 -7.757 10.078 1.00 74.44 87 ILE A CA 1
ATOM 687 C C . ILE A 1 87 ? -11.138 -7.833 9.443 1.00 74.44 87 ILE A C 1
ATOM 689 O O . ILE A 1 87 ? -11.514 -7.017 8.597 1.00 74.44 87 ILE A O 1
ATOM 693 N N . GLN A 1 88 ? -11.918 -8.830 9.856 1.00 75.31 88 GLN A N 1
ATOM 694 C CA . GLN A 1 88 ? -13.325 -8.897 9.484 1.00 75.31 88 GLN A CA 1
ATOM 695 C C . GLN A 1 88 ? -14.018 -7.604 9.931 1.00 75.31 88 GLN A C 1
ATOM 697 O O . GLN A 1 88 ? -13.797 -7.150 11.052 1.00 75.31 88 GLN A O 1
ATOM 702 N N . ARG A 1 89 ? -14.858 -7.032 9.060 1.00 80.50 89 ARG A N 1
ATOM 703 C CA . ARG A 1 89 ? -15.501 -5.724 9.281 1.00 80.50 89 ARG A CA 1
ATOM 704 C C . ARG A 1 89 ? -14.529 -4.534 9.333 1.00 80.50 89 ARG A C 1
ATOM 706 O O . ARG A 1 89 ? -14.818 -3.515 9.953 1.00 80.50 89 ARG A O 1
ATOM 713 N N . GLY A 1 90 ? -13.362 -4.653 8.692 1.00 83.31 90 GLY A N 1
ATOM 714 C CA . GLY A 1 90 ? -12.374 -3.573 8.574 1.00 83.31 90 GLY A CA 1
ATOM 715 C C . GLY A 1 90 ? -12.955 -2.211 8.150 1.00 83.31 90 GLY A C 1
ATOM 716 O O . GLY A 1 90 ? -12.630 -1.215 8.798 1.00 83.31 90 GLY A O 1
ATOM 717 N N . PRO A 1 91 ? -13.857 -2.132 7.147 1.00 86.75 91 PRO A N 1
ATOM 718 C CA . PRO A 1 91 ? -14.501 -0.871 6.772 1.00 86.75 91 PRO A CA 1
ATOM 719 C C . PRO A 1 91 ? -15.243 -0.186 7.928 1.00 86.75 91 PRO A C 1
ATOM 721 O O . PRO A 1 91 ? -15.207 1.037 8.043 1.00 86.75 91 PRO A O 1
ATOM 724 N N . GLU A 1 92 ? -15.880 -0.947 8.819 1.00 90.38 92 GLU A N 1
ATOM 725 C CA . GLU A 1 92 ? -16.572 -0.393 9.983 1.00 90.38 92 GLU A CA 1
ATOM 726 C C . GLU A 1 92 ? -15.608 0.170 11.031 1.00 90.38 92 GLU A C 1
ATOM 728 O O . GLU A 1 92 ? -15.893 1.224 11.604 1.00 90.38 92 GLU A O 1
ATOM 733 N N . TYR A 1 93 ? -14.456 -0.477 11.245 1.00 88.62 93 TYR A N 1
ATOM 734 C CA . TYR A 1 93 ? -13.395 0.061 12.106 1.00 88.62 93 TYR A CA 1
ATOM 735 C C . TYR A 1 93 ? -12.849 1.380 11.555 1.00 88.62 93 TYR A C 1
ATOM 737 O O . TYR A 1 93 ? -12.726 2.350 12.302 1.00 88.62 93 TYR A O 1
ATOM 745 N N . LEU A 1 94 ? -12.585 1.448 10.245 1.00 89.81 94 LEU A N 1
ATOM 746 C CA . LEU A 1 94 ? -12.123 2.675 9.588 1.00 89.81 94 LEU A CA 1
ATOM 747 C C . LEU A 1 94 ? -13.168 3.793 9.664 1.00 89.81 94 LEU A C 1
ATOM 749 O O . LEU A 1 94 ? -12.824 4.939 9.938 1.00 89.81 94 LEU A O 1
ATOM 753 N N . ALA A 1 95 ? -14.451 3.469 9.490 1.00 92.62 95 ALA A N 1
ATOM 754 C CA . ALA A 1 95 ? -15.528 4.444 9.631 1.00 92.62 95 ALA A CA 1
ATOM 755 C C . ALA A 1 95 ? -15.646 4.975 11.070 1.00 92.62 95 ALA A C 1
ATOM 757 O O . ALA A 1 95 ? -15.869 6.171 11.261 1.00 92.62 95 ALA A O 1
ATOM 758 N N . ALA A 1 96 ? -15.497 4.113 12.082 1.00 93.81 96 ALA A N 1
ATOM 759 C CA . ALA A 1 96 ? -15.473 4.525 13.486 1.00 93.81 96 ALA A CA 1
ATOM 760 C C . ALA A 1 96 ? -14.277 5.430 13.795 1.00 93.81 96 ALA A C 1
ATOM 762 O O . ALA A 1 96 ? -14.457 6.505 14.366 1.00 93.81 96 ALA A O 1
ATOM 763 N N . LEU A 1 97 ? -13.084 5.058 13.324 1.00 91.94 97 LEU A N 1
ATOM 764 C CA . LEU A 1 97 ? -11.895 5.895 13.443 1.00 91.94 97 LEU A CA 1
ATOM 765 C C . LEU A 1 97 ? -12.098 7.259 12.770 1.00 91.94 97 LEU A C 1
ATOM 767 O O . LEU A 1 97 ? -11.823 8.285 13.386 1.00 91.94 97 LEU A O 1
ATOM 771 N N . GLY A 1 98 ? -12.642 7.284 11.551 1.00 92.50 98 GLY A N 1
ATOM 772 C CA . GLY A 1 98 ? -12.940 8.518 10.824 1.00 92.50 98 GLY A CA 1
ATOM 773 C C . GLY A 1 98 ? -13.881 9.445 11.596 1.00 92.50 98 GLY A C 1
ATOM 774 O O . GLY A 1 98 ? -13.586 10.629 11.743 1.00 92.50 98 GLY A O 1
ATOM 775 N N . ARG A 1 99 ? -14.968 8.909 12.173 1.00 94.75 99 ARG A N 1
ATOM 776 C CA . ARG A 1 99 ? -15.886 9.689 13.027 1.00 94.75 99 ARG A CA 1
ATOM 777 C C . ARG A 1 99 ? -15.193 10.248 14.269 1.00 94.75 99 ARG A C 1
ATOM 779 O O . ARG A 1 99 ? -15.417 11.407 14.624 1.00 94.75 99 ARG A O 1
ATOM 786 N N . SER A 1 100 ? -14.357 9.447 14.925 1.00 92.88 100 SER A N 1
ATOM 787 C CA . SER A 1 100 ? -13.601 9.877 16.105 1.00 92.88 100 SER A CA 1
ATOM 788 C C . SER A 1 100 ? -12.607 10.985 15.769 1.00 92.88 100 SER A C 1
ATOM 790 O O . SER A 1 100 ? -12.571 11.997 16.462 1.00 92.88 100 SER A O 1
ATOM 792 N N . VAL A 1 101 ? -11.876 10.859 14.658 1.00 91.25 101 VAL A N 1
ATOM 793 C CA . VAL A 1 101 ? -10.971 11.904 14.158 1.00 91.25 101 VAL A CA 1
ATOM 794 C C . VAL A 1 101 ? -11.737 13.194 13.854 1.00 91.25 101 VAL A C 1
ATOM 796 O O . VAL A 1 101 ? -11.338 14.263 14.312 1.00 91.25 101 VAL A O 1
ATOM 799 N N . SER A 1 102 ? -12.878 13.117 13.160 1.00 94.56 102 SER A N 1
ATOM 800 C CA . SER A 1 102 ? -13.733 14.292 12.935 1.00 94.56 102 SER A CA 1
ATOM 801 C C . SER A 1 102 ? -14.199 14.932 14.247 1.00 94.56 102 SER A C 1
ATOM 803 O O . SER A 1 102 ? -14.226 16.155 14.349 1.00 94.56 102 SER A O 1
ATOM 805 N N . SER A 1 103 ? -14.504 14.126 15.269 1.00 92.81 103 SER A N 1
ATOM 806 C CA . SER A 1 103 ? -14.943 14.622 16.580 1.00 92.81 103 SER A CA 1
ATOM 807 C C . SER A 1 103 ? -13.852 15.442 17.282 1.00 92.81 103 SER A C 1
ATOM 809 O O . SER A 1 103 ? -14.160 16.488 17.860 1.00 92.81 103 SER A O 1
ATOM 811 N N . VAL A 1 104 ? -12.582 15.032 17.157 1.00 93.94 104 VAL A N 1
ATOM 812 C CA . VAL A 1 104 ? -11.424 15.811 17.638 1.00 93.94 104 VAL A CA 1
ATOM 813 C C . VAL A 1 104 ? -11.356 17.165 16.934 1.00 93.94 104 VAL A C 1
ATOM 815 O O . VAL A 1 104 ? -11.248 18.194 17.597 1.00 93.94 104 VAL A O 1
ATOM 818 N N . PHE A 1 105 ? -11.494 17.196 15.604 1.00 92.94 105 PHE A N 1
ATOM 819 C CA . PHE A 1 105 ? -11.470 18.454 14.843 1.00 92.94 105 PHE A CA 1
ATOM 820 C C . PHE A 1 105 ? -12.632 19.397 15.180 1.00 92.94 105 PHE A C 1
ATOM 822 O O . PHE A 1 105 ? -12.497 20.609 15.043 1.00 92.94 105 PHE A O 1
ATOM 829 N N . THR A 1 106 ? -13.756 18.863 15.660 1.00 95.00 106 THR A N 1
ATOM 830 C CA . THR A 1 106 ? -14.891 19.664 16.149 1.00 95.00 106 THR A CA 1
ATOM 831 C C . THR A 1 106 ? -14.770 20.098 17.615 1.00 95.00 106 THR A C 1
ATOM 833 O O . THR A 1 106 ? -15.697 20.705 18.143 1.00 95.00 106 THR A O 1
ATOM 836 N N . GLY A 1 107 ? -13.643 19.811 18.278 1.00 93.50 107 GLY A N 1
ATOM 837 C CA . GLY A 1 107 ? -13.372 20.246 19.651 1.00 93.50 107 GLY A CA 1
ATOM 838 C C . GLY A 1 107 ? -13.951 19.341 20.741 1.00 93.50 107 GLY A C 1
ATOM 839 O O . GLY A 1 107 ? -14.113 19.790 21.873 1.00 93.50 107 GLY A O 1
ATOM 840 N N . THR A 1 108 ? -14.276 18.083 20.424 1.00 94.81 108 THR A N 1
ATOM 841 C CA . THR A 1 108 ? -14.646 17.096 21.453 1.00 94.81 108 THR A CA 1
ATOM 842 C C . THR A 1 108 ? -13.418 16.745 22.291 1.00 94.81 108 THR A C 1
ATOM 844 O O . THR A 1 108 ? -12.324 16.601 21.745 1.00 94.81 108 THR A O 1
ATOM 847 N N . ASP A 1 109 ? -13.602 16.576 23.602 1.00 95.94 109 ASP A N 1
ATOM 848 C CA . ASP A 1 109 ? -12.528 16.163 24.504 1.00 95.94 109 ASP A CA 1
ATOM 849 C C . ASP A 1 109 ? -11.911 14.819 24.078 1.00 95.94 109 ASP A C 1
ATOM 851 O O . ASP A 1 109 ? -12.610 13.885 23.672 1.00 95.94 109 ASP A O 1
ATOM 855 N N . LEU A 1 110 ? -10.582 14.717 24.163 1.00 92.81 110 LEU A N 1
ATOM 856 C CA . LEU A 1 110 ? -9.855 13.550 23.672 1.00 92.81 110 LEU A CA 1
ATOM 857 C C . LEU A 1 110 ? -10.182 12.281 24.470 1.00 92.81 110 LEU A C 1
ATOM 859 O O . LEU A 1 110 ? -10.248 11.202 23.878 1.00 92.81 110 LEU A O 1
ATOM 863 N N . ALA A 1 111 ? -10.417 12.390 25.781 1.00 93.69 111 ALA A N 1
ATOM 864 C CA . ALA A 1 111 ? -10.780 11.243 26.605 1.00 93.69 111 ALA A CA 1
ATOM 865 C C . ALA A 1 111 ? -12.167 10.712 26.216 1.00 93.69 111 ALA A C 1
ATOM 867 O O . ALA A 1 111 ? -12.354 9.498 26.097 1.00 93.69 111 ALA A O 1
ATOM 868 N N . ASP A 1 112 ? -13.109 11.609 25.916 1.00 93.88 112 ASP A N 1
ATOM 869 C CA . ASP A 1 112 ? -14.434 11.238 25.413 1.00 93.88 112 ASP A CA 1
ATOM 870 C C . ASP A 1 112 ? -14.358 10.583 24.029 1.00 93.88 112 ASP A C 1
ATOM 872 O O . ASP A 1 112 ? -15.022 9.572 23.778 1.00 93.88 112 ASP A O 1
ATOM 876 N N . VAL A 1 113 ? -13.538 11.126 23.123 1.00 94.69 113 VAL A N 1
ATOM 877 C CA . VAL A 1 113 ? -13.308 10.526 21.800 1.00 94.69 113 VAL A CA 1
ATOM 878 C C . VAL A 1 113 ? -12.715 9.126 21.939 1.00 94.69 113 VAL A C 1
ATOM 880 O O . VAL A 1 113 ? -13.170 8.200 21.263 1.00 94.69 113 VAL A O 1
ATOM 883 N N . GLN A 1 114 ? -11.734 8.951 22.825 1.00 94.19 114 GLN A N 1
ATOM 884 C CA . GLN A 1 114 ? -11.101 7.660 23.075 1.00 94.19 114 GLN A CA 1
ATOM 885 C C . GLN A 1 114 ? -12.102 6.643 23.636 1.00 94.19 114 GLN A C 1
ATOM 887 O O . GLN A 1 114 ? -12.189 5.529 23.118 1.00 94.19 114 GLN A O 1
ATOM 892 N N . ALA A 1 115 ? -12.895 7.027 24.638 1.00 94.06 115 ALA A N 1
ATOM 893 C CA . ALA A 1 115 ? -13.903 6.152 25.233 1.00 94.06 115 ALA A CA 1
ATOM 894 C C . ALA A 1 115 ? -14.963 5.716 24.206 1.00 94.06 115 ALA A C 1
ATOM 896 O O . ALA A 1 115 ? -15.349 4.545 24.158 1.00 94.06 115 ALA A O 1
ATOM 897 N N . ARG A 1 116 ? -15.405 6.638 23.340 1.00 94.88 116 ARG A N 1
ATOM 898 C CA . ARG A 1 116 ? -16.348 6.337 22.251 1.00 94.88 116 ARG A CA 1
ATOM 899 C C . ARG A 1 116 ? -15.739 5.413 21.206 1.00 94.88 116 ARG A C 1
ATOM 901 O O . ARG A 1 116 ? -16.387 4.451 20.808 1.00 94.88 116 ARG A O 1
ATOM 908 N N . LEU A 1 117 ? -14.498 5.670 20.793 1.00 95.00 117 LEU A N 1
ATOM 909 C CA . LEU A 1 117 ? -13.797 4.822 19.831 1.00 95.00 117 LEU A CA 1
ATOM 910 C C . LEU A 1 117 ? -13.640 3.392 20.363 1.00 95.00 117 LEU A C 1
ATOM 912 O O . LEU A 1 117 ? -13.890 2.428 19.642 1.00 95.00 117 LEU A O 1
ATOM 916 N N . GLU A 1 118 ? -13.275 3.250 21.638 1.00 93.38 118 GLU A N 1
ATOM 917 C CA . GLU A 1 118 ? -13.166 1.950 22.295 1.00 93.38 118 GLU A CA 1
ATOM 918 C C . GLU A 1 118 ? -14.517 1.220 22.334 1.00 93.38 118 GLU A C 1
ATOM 920 O O . GLU A 1 118 ? -14.586 0.022 22.041 1.00 93.38 118 GLU A O 1
ATOM 925 N N . ALA A 1 119 ? -15.600 1.931 22.659 1.00 94.62 119 ALA A N 1
ATOM 926 C CA . ALA A 1 119 ? -16.947 1.371 22.653 1.00 94.62 119 ALA A CA 1
ATOM 927 C C . ALA A 1 119 ? -17.378 0.918 21.246 1.00 94.62 119 ALA A C 1
ATOM 929 O O . ALA A 1 119 ? -17.860 -0.208 21.095 1.00 94.62 119 ALA A O 1
ATOM 930 N N . ASP A 1 120 ? -17.139 1.738 20.218 1.00 94.38 120 ASP A N 1
ATOM 931 C CA . ASP A 1 120 ? -17.417 1.409 18.815 1.00 94.38 120 ASP A CA 1
ATOM 932 C C . ASP A 1 120 ? -16.651 0.149 18.390 1.00 94.38 120 ASP A C 1
ATOM 934 O O . ASP A 1 120 ? -17.234 -0.786 17.841 1.00 94.38 120 ASP A O 1
ATOM 938 N N . PHE A 1 121 ? -15.355 0.069 18.699 1.00 90.75 121 PHE A N 1
ATOM 939 C CA . PHE A 1 121 ? -14.525 -1.088 18.354 1.00 90.75 121 PHE A CA 1
ATOM 940 C C . PHE A 1 121 ? -15.001 -2.367 19.048 1.00 90.75 121 PHE A C 1
ATOM 942 O O . PHE A 1 121 ? -15.050 -3.426 18.414 1.00 90.75 121 PHE A O 1
ATOM 949 N N . LYS A 1 122 ? -15.399 -2.282 20.325 1.00 89.31 122 LYS A N 1
ATOM 950 C CA . LYS A 1 122 ? -15.989 -3.410 21.064 1.00 89.31 122 LYS A CA 1
ATOM 951 C C . LYS A 1 122 ? -17.321 -3.848 20.462 1.00 89.31 122 LYS A C 1
ATOM 953 O O . LYS A 1 122 ? -17.557 -5.049 20.345 1.00 89.31 122 LYS A O 1
ATOM 958 N N . ALA A 1 123 ? -18.170 -2.910 20.049 1.00 90.50 123 ALA A N 1
ATOM 959 C CA . ALA A 1 123 ? -19.449 -3.216 19.416 1.00 90.50 123 ALA A CA 1
ATOM 960 C C . ALA A 1 123 ? -19.267 -3.867 18.034 1.00 90.50 123 ALA A C 1
ATOM 962 O O . ALA A 1 123 ? -19.941 -4.850 17.713 1.00 90.50 123 ALA A O 1
ATOM 963 N N . ILE A 1 124 ? -18.321 -3.370 17.228 1.00 89.19 124 ILE A N 1
ATOM 964 C CA . ILE A 1 124 ? -17.990 -3.963 15.925 1.00 89.19 124 ILE A CA 1
ATOM 965 C C . ILE A 1 124 ? -17.486 -5.395 16.112 1.00 89.19 124 ILE A C 1
ATOM 967 O O . ILE A 1 124 ? -17.970 -6.294 15.417 1.00 89.19 124 ILE A O 1
ATOM 971 N N . LEU A 1 125 ? -16.586 -5.600 17.081 1.00 85.31 125 LEU A N 1
ATOM 972 C CA . LEU A 1 125 ? -16.037 -6.907 17.429 1.00 85.31 125 LEU A CA 1
ATOM 973 C C . LEU A 1 125 ? -17.131 -7.869 17.902 1.00 85.31 125 LEU A C 1
ATOM 975 O O . LEU A 1 125 ? -17.254 -8.972 17.387 1.00 85.31 125 LEU A O 1
ATOM 979 N N . ALA A 1 126 ? -17.988 -7.442 18.830 1.00 84.38 126 ALA A N 1
ATOM 980 C CA . ALA A 1 126 ? -19.106 -8.258 19.299 1.00 84.38 126 ALA A CA 1
ATOM 981 C C . ALA A 1 126 ? -20.031 -8.690 18.145 1.00 84.38 126 ALA A C 1
ATOM 983 O O . ALA A 1 126 ? -20.529 -9.814 18.147 1.00 84.38 126 ALA A O 1
ATOM 984 N N . GLY A 1 127 ? -20.215 -7.827 17.137 1.00 82.12 127 GLY A N 1
ATOM 985 C CA . GLY A 1 127 ? -20.998 -8.132 15.940 1.00 82.12 127 GLY A CA 1
ATOM 986 C C . GLY A 1 127 ? -20.309 -9.038 14.907 1.00 82.12 127 GLY A C 1
ATOM 987 O O . GLY A 1 127 ? -21.011 -9.677 14.129 1.00 82.12 127 GLY A O 1
ATOM 988 N N . SER A 1 128 ? -18.970 -9.116 14.862 1.00 73.88 128 SER A N 1
ATOM 989 C CA . SER A 1 128 ? -18.237 -10.067 13.998 1.00 73.88 128 SER A CA 1
ATOM 990 C C . SER A 1 128 ? -18.029 -11.438 14.651 1.00 73.88 128 SER A C 1
ATOM 992 O O . SER A 1 128 ? -17.886 -12.440 13.949 1.00 73.88 128 SER A O 1
ATOM 994 N N . GLY A 1 129 ? -18.048 -11.493 15.984 1.00 70.12 129 GLY A N 1
ATOM 995 C CA . GLY A 1 129 ? -17.813 -12.679 16.804 1.00 70.12 129 GLY A CA 1
ATOM 996 C C . GLY A 1 129 ? -16.769 -12.405 17.891 1.00 70.12 129 GLY A C 1
ATOM 997 O O . GLY A 1 129 ? -16.009 -11.447 17.818 1.00 70.12 129 GLY A O 1
ATOM 998 N N . LEU A 1 130 ? -16.710 -13.247 18.928 1.00 69.44 130 LEU A N 1
ATOM 999 C CA . LEU A 1 130 ? -15.739 -13.080 20.023 1.00 69.44 130 LEU A CA 1
ATOM 1000 C C . LEU A 1 130 ? -14.294 -12.953 19.498 1.00 69.44 130 LEU A C 1
ATOM 1002 O O . LEU A 1 130 ? -13.913 -13.650 18.557 1.00 69.44 130 LEU A O 1
ATOM 1006 N N . LEU A 1 131 ? -13.474 -12.130 20.170 1.00 73.50 131 LEU A N 1
ATOM 1007 C CA . LEU A 1 131 ? -12.063 -11.856 19.837 1.00 73.50 131 LEU A CA 1
ATOM 1008 C C . LEU A 1 131 ? -11.262 -13.117 19.488 1.00 73.50 131 LEU A C 1
ATOM 1010 O O . LEU A 1 131 ? -10.501 -13.118 18.527 1.00 73.50 131 LEU A O 1
ATOM 1014 N N . ALA A 1 132 ? -11.462 -14.197 20.247 1.00 76.88 132 ALA A N 1
ATOM 1015 C CA . ALA A 1 132 ? -10.786 -15.472 20.028 1.00 76.88 132 ALA A CA 1
ATOM 1016 C C . ALA A 1 132 ? -11.021 -16.026 18.614 1.00 76.88 132 ALA A C 1
ATOM 1018 O O . ALA A 1 132 ? -10.081 -16.479 17.970 1.00 76.88 132 ALA A O 1
ATOM 1019 N N . LYS A 1 133 ? -12.251 -15.920 18.102 1.00 75.25 133 LYS A N 1
ATOM 1020 C CA . LYS A 1 133 ? -12.626 -16.407 16.773 1.00 75.25 133 LYS A CA 1
ATOM 1021 C C . LYS A 1 133 ? -12.087 -15.509 15.662 1.00 75.25 133 LYS A C 1
ATOM 1023 O O . LYS A 1 133 ? -11.663 -16.004 14.625 1.00 75.25 133 LYS A O 1
ATOM 1028 N N . VAL A 1 134 ? -12.057 -14.195 15.884 1.00 74.56 134 VAL A N 1
ATOM 1029 C CA . VAL A 1 134 ? -11.429 -13.254 14.942 1.00 74.56 134 VAL A CA 1
ATOM 1030 C C . VAL A 1 134 ? -9.922 -13.498 14.862 1.00 74.56 134 VAL A C 1
ATOM 1032 O O . VAL A 1 134 ? -9.373 -13.532 13.766 1.00 74.56 134 VAL A O 1
ATOM 1035 N N . LEU A 1 135 ? -9.260 -13.730 16.001 1.00 72.69 135 LEU A N 1
ATOM 1036 C CA . LEU A 1 135 ? -7.838 -14.077 16.048 1.00 72.69 135 LEU A CA 1
ATOM 1037 C C . LEU A 1 135 ? -7.550 -15.428 15.391 1.00 72.69 135 LEU A C 1
ATOM 1039 O O . LEU A 1 135 ? -6.554 -15.546 14.686 1.00 72.69 135 LEU A O 1
ATOM 1043 N N . GLU A 1 136 ? -8.405 -16.429 15.595 1.00 77.31 136 GLU A N 1
ATOM 1044 C CA . GLU A 1 136 ? -8.316 -17.723 14.914 1.00 77.31 136 GLU A CA 1
ATOM 1045 C C . GLU A 1 136 ? -8.399 -17.545 13.392 1.00 77.31 136 GLU A C 1
ATOM 1047 O O . GLU A 1 136 ? -7.458 -17.898 12.688 1.00 77.31 136 GLU A O 1
ATOM 1052 N N . VAL A 1 137 ? -9.448 -16.885 12.886 1.00 72.50 137 VAL A N 1
ATOM 1053 C CA . VAL A 1 137 ? -9.630 -16.626 11.445 1.00 72.50 137 VAL A CA 1
ATOM 1054 C C . VAL A 1 137 ? -8.485 -15.793 10.864 1.00 72.50 137 VAL A C 1
ATOM 1056 O O . VAL A 1 137 ? -8.033 -16.052 9.751 1.00 72.50 137 VAL A O 1
ATOM 1059 N N . PHE A 1 138 ? -7.990 -14.801 11.604 1.00 71.38 138 PHE A N 1
ATOM 1060 C CA . PHE A 1 138 ? -6.850 -13.991 11.183 1.00 71.38 138 PHE A CA 1
ATOM 1061 C C . PHE A 1 138 ? -5.570 -14.829 11.079 1.00 71.38 138 PHE A C 1
ATOM 1063 O O . PHE A 1 138 ? -4.857 -14.749 10.081 1.00 71.38 138 PHE A O 1
ATOM 1070 N N . ARG A 1 139 ? -5.292 -15.680 12.073 1.00 72.19 139 ARG A N 1
ATOM 1071 C CA . ARG A 1 139 ? -4.132 -16.583 12.059 1.00 72.19 139 ARG A CA 1
ATOM 1072 C C . ARG A 1 139 ? -4.237 -17.621 10.948 1.00 72.19 139 ARG A C 1
ATOM 1074 O O . ARG A 1 139 ? -3.236 -17.868 10.282 1.00 72.19 139 ARG A O 1
ATOM 1081 N N . ASP A 1 140 ? -5.419 -18.179 10.713 1.00 72.44 140 ASP A N 1
ATOM 1082 C CA . ASP A 1 140 ? -5.695 -19.073 9.583 1.00 72.44 140 ASP A CA 1
ATOM 1083 C C . ASP A 1 140 ? -5.447 -18.360 8.245 1.00 72.44 140 ASP A C 1
ATOM 1085 O O . ASP A 1 140 ? -4.765 -18.895 7.372 1.00 72.44 140 ASP A O 1
ATOM 1089 N N . GLY A 1 141 ? -5.931 -17.121 8.097 1.00 62.66 141 GLY A N 1
ATOM 1090 C CA . GLY A 1 141 ? -5.734 -16.300 6.898 1.00 62.66 141 GLY A CA 1
ATOM 1091 C C . GLY A 1 141 ? -4.269 -15.941 6.621 1.00 62.66 141 GLY A C 1
ATOM 1092 O O . GLY A 1 141 ? -3.886 -15.774 5.465 1.00 62.66 141 GLY A O 1
ATOM 1093 N N . LEU A 1 142 ? -3.442 -15.869 7.664 1.00 64.25 142 LEU A N 1
ATOM 1094 C CA . LEU A 1 142 ? -1.990 -15.696 7.567 1.00 64.25 142 LEU A CA 1
ATOM 1095 C C . LEU A 1 142 ? -1.220 -17.020 7.398 1.00 64.25 142 LEU A C 1
ATOM 1097 O O . LEU A 1 142 ? -0.003 -16.999 7.230 1.00 64.25 142 LEU A O 1
ATOM 1101 N N . GLY A 1 143 ? -1.897 -18.171 7.459 1.00 61.75 143 GLY A N 1
ATOM 1102 C CA . GLY A 1 143 ? -1.271 -19.494 7.385 1.00 61.75 143 GLY A CA 1
ATOM 1103 C C . GLY A 1 143 ? -0.608 -19.971 8.686 1.00 61.75 143 GLY A C 1
ATOM 1104 O O . GLY A 1 143 ? 0.132 -20.953 8.662 1.00 61.75 143 GLY A O 1
ATOM 1105 N N . PHE A 1 144 ? -0.866 -19.306 9.819 1.00 64.00 144 PHE A N 1
ATOM 1106 C CA . PHE A 1 144 ? -0.368 -19.689 11.150 1.00 64.00 144 PHE A CA 1
ATOM 1107 C C . PHE A 1 144 ? -1.273 -20.679 11.893 1.00 64.00 144 PHE A C 1
ATOM 1109 O O . PHE A 1 144 ? -0.821 -21.325 12.840 1.00 64.00 144 PHE A O 1
ATOM 1116 N N . GLY A 1 145 ? -2.547 -20.784 11.520 1.00 56.84 145 GLY A N 1
ATOM 1117 C CA . GLY A 1 145 ? -3.406 -21.870 11.980 1.00 56.84 145 GLY A CA 1
ATOM 1118 C C . GLY A 1 145 ? -3.110 -23.094 11.137 1.00 56.84 145 GLY A C 1
ATOM 1119 O O . GLY A 1 145 ? -3.361 -23.066 9.936 1.00 56.84 145 GLY A O 1
ATOM 1120 N N . GLY A 1 146 ? -2.459 -24.091 11.747 1.00 55.59 146 GLY A N 1
ATOM 1121 C CA . GLY A 1 146 ? -1.769 -25.196 11.077 1.00 55.59 146 GLY A CA 1
ATOM 1122 C C . GLY A 1 146 ? -2.402 -25.599 9.749 1.00 55.59 146 GLY A C 1
ATOM 1123 O O . GLY A 1 146 ? -3.597 -25.886 9.709 1.00 55.59 146 GLY A O 1
ATOM 1124 N N . GLN A 1 147 ? -1.593 -25.587 8.681 1.00 47.34 147 GLN A N 1
ATOM 1125 C CA . GLN A 1 147 ? -1.997 -25.930 7.317 1.00 47.34 147 GLN A CA 1
ATOM 1126 C C . GLN A 1 147 ? -3.012 -27.077 7.339 1.00 47.34 147 GLN A C 1
ATOM 1128 O O . GLN A 1 147 ? -2.642 -28.238 7.528 1.00 47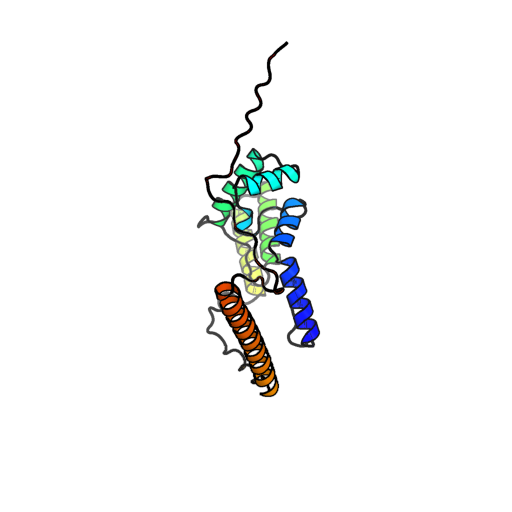.34 147 GLN A O 1
ATOM 1133 N N . LYS A 1 148 ? -4.300 -26.777 7.122 1.00 51.84 148 LYS A N 1
ATOM 1134 C CA . LYS A 1 148 ? -5.217 -27.806 6.635 1.00 51.84 148 LYS A CA 1
ATOM 1135 C C . LYS A 1 148 ? -4.562 -28.322 5.369 1.00 51.84 148 LYS A C 1
ATOM 1137 O O . LYS A 1 148 ? -4.331 -27.529 4.454 1.00 51.84 148 LYS A O 1
ATOM 1142 N N . ALA A 1 149 ? -4.175 -29.598 5.384 1.00 49.12 149 ALA A N 1
ATOM 1143 C CA . ALA A 1 149 ? -3.481 -30.225 4.275 1.00 49.12 149 ALA A CA 1
ATOM 1144 C C . ALA A 1 149 ? -4.199 -29.820 2.989 1.00 49.12 149 ALA A C 1
ATOM 1146 O O . ALA A 1 149 ? -5.416 -30.006 2.875 1.00 49.12 149 ALA A O 1
ATOM 1147 N N . LEU A 1 150 ? -3.459 -29.194 2.071 1.00 46.81 150 LEU A N 1
ATOM 1148 C CA . LEU A 1 150 ? -3.978 -28.927 0.740 1.00 46.81 150 LEU A CA 1
ATOM 1149 C C . LEU A 1 150 ? -4.583 -30.245 0.237 1.00 46.81 150 LEU A C 1
ATOM 1151 O O . LEU A 1 150 ? -3.969 -31.297 0.463 1.00 46.81 150 LEU A O 1
ATOM 1155 N N . PRO A 1 151 ? -5.777 -30.231 -0.389 1.00 51.41 151 PRO A N 1
ATOM 1156 C CA . PRO A 1 151 ? -6.283 -31.433 -1.033 1.00 51.41 151 PRO A CA 1
ATOM 1157 C C . PRO A 1 151 ? -5.146 -31.983 -1.897 1.00 51.41 151 PRO A C 1
ATOM 1159 O O . PRO A 1 151 ? -4.478 -31.178 -2.561 1.00 51.41 151 PRO A O 1
ATOM 1162 N N . PRO A 1 152 ? -4.856 -33.297 -1.816 1.00 46.06 152 PRO A N 1
ATOM 1163 C CA . PRO A 1 152 ? -3.695 -33.861 -2.481 1.00 46.06 152 PRO A CA 1
ATOM 1164 C C . PRO A 1 152 ? -3.709 -33.379 -3.930 1.00 46.06 152 PRO A C 1
ATOM 1166 O O . PRO A 1 152 ? -4.792 -33.359 -4.534 1.00 46.06 152 PRO A O 1
ATOM 1169 N N . PRO A 1 153 ? -2.562 -32.921 -4.469 1.00 42.94 153 PRO A N 1
ATOM 1170 C CA . PRO A 1 153 ? -2.501 -32.513 -5.861 1.00 42.94 153 PRO A CA 1
ATOM 1171 C C . PRO A 1 153 ? -3.143 -33.634 -6.665 1.00 42.94 153 PRO A C 1
ATOM 1173 O O . PRO A 1 153 ? -2.768 -34.797 -6.499 1.00 42.94 153 PRO A O 1
ATOM 1176 N N . ARG A 1 154 ? -4.173 -33.309 -7.458 1.00 45.00 154 ARG A N 1
ATOM 1177 C CA . ARG A 1 154 ? -4.731 -34.276 -8.401 1.00 45.00 154 ARG A CA 1
ATOM 1178 C C . ARG A 1 154 ? -3.541 -34.763 -9.215 1.00 45.00 154 ARG A C 1
ATOM 1180 O O . ARG A 1 154 ? -2.963 -33.988 -9.973 1.00 45.00 154 ARG A O 1
ATOM 1187 N N . SER A 1 155 ? -3.141 -36.011 -8.994 1.00 45.25 155 SER A N 1
ATOM 1188 C CA . SER A 1 155 ? -2.124 -36.700 -9.772 1.00 45.25 155 SER A CA 1
ATOM 1189 C C . SER A 1 155 ? -2.714 -36.924 -11.159 1.00 45.25 155 SER A C 1
ATOM 1191 O O . SER A 1 155 ? -3.289 -37.966 -11.451 1.00 45.25 155 SER A O 1
ATOM 1193 N N . GLY A 1 156 ? -2.670 -35.873 -11.962 1.00 47.47 156 GLY A N 1
ATOM 1194 C CA . GLY A 1 156 ? -3.062 -35.841 -13.358 1.00 47.47 156 GLY A CA 1
ATOM 1195 C C . GLY A 1 156 ? -1.939 -35.189 -14.143 1.00 47.47 156 GLY A C 1
ATOM 1196 O O . GLY A 1 156 ? -2.141 -34.165 -14.781 1.00 47.47 156 GLY A O 1
ATOM 1197 N N . PHE A 1 157 ? -0.731 -35.736 -14.020 1.00 46.56 157 PHE A N 1
ATOM 1198 C CA . PHE A 1 157 ? 0.217 -35.687 -15.121 1.00 46.56 157 PHE A CA 1
ATOM 1199 C C . PHE A 1 157 ? 0.121 -37.050 -15.789 1.00 46.56 157 PHE A C 1
ATOM 1201 O O . PHE A 1 157 ? 0.766 -38.008 -15.363 1.00 46.56 157 PHE A O 1
ATOM 1208 N N . ASP A 1 158 ? -0.756 -37.140 -16.785 1.00 57.19 158 ASP A N 1
ATOM 1209 C CA . ASP A 1 158 ? -0.805 -38.288 -17.679 1.00 57.19 158 ASP A CA 1
ATOM 1210 C C . ASP A 1 158 ? 0.596 -38.488 -18.276 1.00 57.19 158 ASP A C 1
ATOM 1212 O O . ASP A 1 158 ? 1.247 -37.532 -18.715 1.00 57.19 158 ASP A O 1
ATOM 1216 N N . GLY A 1 159 ? 1.085 -39.733 -18.263 1.00 52.91 159 GLY A N 1
ATOM 1217 C CA . GLY A 1 159 ? 2.440 -40.099 -18.703 1.00 52.91 159 GLY A CA 1
ATOM 1218 C C . GLY A 1 159 ? 2.779 -39.681 -20.141 1.00 52.91 159 GLY A C 1
ATOM 1219 O O . GLY A 1 159 ? 3.951 -39.640 -20.515 1.00 52.91 159 GLY A O 1
ATOM 1220 N N . GLU A 1 160 ? 1.774 -39.293 -20.923 1.00 56.00 160 GLU A N 1
ATOM 1221 C CA . GLU A 1 160 ? 1.914 -38.697 -22.248 1.00 56.00 160 GLU A CA 1
ATOM 1222 C C . GLU A 1 160 ? 2.674 -37.361 -22.216 1.00 56.00 160 GLU A C 1
ATOM 1224 O O . GLU A 1 160 ? 3.601 -37.167 -23.003 1.00 56.00 160 GLU A O 1
ATOM 1229 N N . VAL A 1 161 ? 2.385 -36.468 -21.262 1.00 57.25 161 VAL A N 1
ATOM 1230 C CA . VAL A 1 161 ? 3.021 -35.137 -21.203 1.00 57.25 161 VAL A CA 1
ATOM 1231 C C . VAL A 1 161 ? 4.499 -35.250 -20.825 1.00 57.25 161 VAL A C 1
ATOM 1233 O O . VAL A 1 161 ? 5.340 -34.547 -21.386 1.00 57.25 161 VAL A O 1
ATOM 1236 N N . LEU A 1 162 ? 4.846 -36.185 -19.935 1.00 54.59 162 LEU A N 1
ATOM 1237 C CA . LEU A 1 162 ? 6.238 -36.429 -19.554 1.00 54.59 162 LEU A CA 1
ATOM 1238 C C . LEU A 1 162 ? 7.055 -36.973 -20.737 1.00 54.59 162 LEU A C 1
ATOM 1240 O O . LEU A 1 162 ? 8.207 -36.582 -20.912 1.00 54.59 162 LEU A O 1
ATOM 1244 N N . SER A 1 163 ? 6.448 -37.816 -21.580 1.00 58.62 163 SER A N 1
ATOM 1245 C CA . SER A 1 163 ? 7.089 -38.347 -22.790 1.00 58.62 163 SER A CA 1
ATOM 1246 C C . SER A 1 163 ? 7.347 -37.264 -23.847 1.00 58.62 163 SER A C 1
ATOM 1248 O O . SER A 1 163 ? 8.419 -37.240 -24.455 1.00 58.62 163 SER A O 1
ATOM 1250 N N . ILE A 1 164 ? 6.420 -36.309 -23.997 1.00 66.62 164 ILE A N 1
ATOM 1251 C CA . ILE A 1 164 ? 6.560 -35.173 -24.916 1.00 66.62 164 ILE A CA 1
ATOM 1252 C C . ILE A 1 164 ? 7.664 -34.231 -24.427 1.00 66.62 164 ILE A C 1
ATOM 1254 O O . ILE A 1 164 ? 8.543 -33.860 -25.204 1.00 66.62 164 ILE A O 1
ATOM 1258 N N . VAL A 1 165 ? 7.677 -33.888 -23.133 1.00 66.62 165 VAL A N 1
ATOM 1259 C CA . VAL A 1 165 ? 8.712 -33.013 -22.561 1.00 66.62 165 VAL A CA 1
ATOM 1260 C C . VAL A 1 165 ? 10.096 -33.663 -22.660 1.00 66.62 165 VAL A C 1
ATOM 1262 O O . VAL A 1 165 ? 11.042 -33.002 -23.089 1.00 66.62 165 VAL A O 1
ATOM 1265 N N . LEU A 1 166 ? 10.228 -34.963 -22.360 1.00 67.69 166 LEU A N 1
ATOM 1266 C CA . LEU A 1 166 ? 11.503 -35.673 -22.525 1.00 67.69 166 LEU A CA 1
ATOM 1267 C C . LEU A 1 166 ? 11.963 -35.698 -23.991 1.00 67.69 166 LEU A C 1
ATOM 1269 O O . LEU A 1 166 ? 13.147 -35.497 -24.264 1.00 67.69 166 LEU A O 1
ATOM 1273 N N . GLY A 1 167 ? 11.037 -35.915 -24.931 1.00 73.69 167 GLY A N 1
ATOM 1274 C CA . GLY A 1 167 ? 11.329 -35.932 -26.365 1.00 73.69 167 GLY A CA 1
ATOM 1275 C C . GLY A 1 167 ? 11.817 -34.580 -26.894 1.00 73.69 167 GLY A C 1
ATOM 1276 O O . GLY A 1 167 ? 12.789 -34.523 -27.654 1.00 73.69 167 GLY A O 1
ATOM 1277 N N . VAL A 1 168 ? 11.205 -33.478 -26.449 1.00 75.81 168 VAL A N 1
ATOM 1278 C CA . VAL A 1 168 ? 11.620 -32.116 -26.827 1.00 75.81 168 VAL A CA 1
ATOM 1279 C C . VAL A 1 168 ? 12.992 -31.775 -26.236 1.00 75.81 168 VAL A C 1
ATOM 1281 O O . VAL A 1 168 ? 13.857 -31.254 -26.937 1.00 75.81 168 VAL A O 1
ATOM 1284 N N . VAL A 1 169 ? 13.248 -32.125 -24.973 1.00 78.00 169 VAL A N 1
ATOM 1285 C CA . VAL A 1 169 ? 14.550 -31.858 -24.339 1.00 78.00 169 VAL A CA 1
ATOM 1286 C C . VAL A 1 169 ? 15.673 -32.653 -25.016 1.00 78.00 169 VAL A C 1
ATOM 1288 O O . VAL A 1 169 ? 16.714 -32.083 -25.345 1.00 78.00 169 VAL A O 1
ATOM 1291 N N . LEU A 1 170 ? 15.465 -33.943 -25.302 1.00 80.44 170 LEU A N 1
ATOM 1292 C CA . LEU A 1 170 ? 16.457 -34.781 -25.988 1.00 80.44 170 LEU A CA 1
ATOM 1293 C C . LEU A 1 170 ? 16.771 -34.289 -27.407 1.00 80.44 170 LEU A C 1
ATOM 1295 O O . LEU A 1 170 ? 17.934 -34.298 -27.817 1.00 80.44 170 LEU A O 1
ATOM 1299 N N . SER A 1 171 ? 15.763 -33.826 -28.148 1.00 75.44 171 SER A N 1
ATOM 1300 C CA . SER A 1 171 ? 15.959 -33.299 -29.504 1.00 75.44 171 SER A CA 1
ATOM 1301 C C . SER A 1 171 ? 16.727 -31.975 -29.506 1.00 75.44 171 SER A C 1
ATOM 1303 O O . SER A 1 171 ? 17.657 -31.821 -30.298 1.00 75.44 171 SER A O 1
ATOM 1305 N N . VAL A 1 172 ? 16.444 -31.061 -28.572 1.00 84.88 172 VAL A N 1
ATOM 1306 C CA . VAL A 1 172 ? 17.205 -29.805 -28.428 1.00 84.88 172 VAL A CA 1
ATOM 1307 C C . VAL A 1 172 ? 18.666 -30.074 -28.046 1.00 84.88 172 VAL A C 1
ATOM 1309 O O . VAL A 1 172 ? 19.573 -29.483 -28.637 1.00 84.88 172 VAL A O 1
ATOM 1312 N N . VAL A 1 173 ? 18.917 -31.005 -27.118 1.00 85.81 173 VAL A N 1
ATOM 1313 C CA . VAL A 1 173 ? 20.283 -31.387 -26.714 1.00 85.81 173 VAL A CA 1
ATOM 1314 C C . VAL A 1 173 ? 21.058 -32.006 -27.881 1.00 85.81 173 VAL A C 1
ATOM 1316 O O . VAL A 1 173 ? 22.218 -31.655 -28.098 1.00 85.81 173 VAL A O 1
ATOM 1319 N N . MET A 1 174 ? 20.423 -32.869 -28.679 1.00 85.69 174 MET A N 1
ATOM 1320 C CA . MET A 1 174 ? 21.042 -33.456 -29.873 1.00 85.69 174 MET A CA 1
ATOM 1321 C C . MET A 1 174 ? 21.391 -32.403 -30.930 1.00 85.69 174 MET A C 1
ATOM 1323 O O . MET A 1 174 ? 22.494 -32.429 -31.476 1.00 85.69 174 MET A O 1
ATOM 1327 N N . VAL A 1 175 ? 20.498 -31.445 -31.192 1.00 89.38 175 VAL A N 1
ATOM 1328 C CA . VAL A 1 175 ? 20.770 -30.353 -32.141 1.00 89.38 175 VAL A CA 1
ATOM 1329 C C . VAL A 1 175 ? 21.943 -29.497 -31.658 1.00 89.38 175 VAL A C 1
ATOM 1331 O O . VAL A 1 175 ? 22.857 -29.222 -32.435 1.00 89.38 175 VAL A O 1
ATOM 1334 N N . LEU A 1 176 ? 21.981 -29.138 -30.372 1.00 85.62 176 LEU A N 1
ATOM 1335 C CA . LEU A 1 176 ? 23.097 -28.386 -29.789 1.00 85.62 176 LEU A CA 1
ATOM 1336 C C . LEU A 1 176 ? 24.424 -29.151 -29.869 1.00 85.62 176 LEU A C 1
ATOM 1338 O O . LEU A 1 176 ? 25.447 -28.559 -30.216 1.00 85.62 176 LEU A O 1
ATOM 1342 N N . ALA A 1 177 ? 24.416 -30.462 -29.614 1.00 87.19 177 ALA A N 1
ATOM 1343 C CA . ALA A 1 177 ? 25.606 -31.302 -29.729 1.00 87.19 177 ALA A CA 1
ATOM 1344 C C . ALA A 1 177 ? 26.133 -31.359 -31.174 1.00 87.19 177 ALA A C 1
ATOM 1346 O O . ALA A 1 177 ? 27.339 -31.235 -31.394 1.00 87.19 177 ALA A O 1
ATOM 1347 N N . VAL A 1 178 ? 25.243 -31.472 -32.167 1.00 88.88 178 VAL A N 1
ATOM 1348 C CA . VAL A 1 178 ? 25.612 -31.448 -33.593 1.00 88.88 178 VAL A CA 1
ATOM 1349 C C . VAL A 1 178 ? 26.174 -30.084 -33.996 1.00 88.88 178 VAL A C 1
ATOM 1351 O O . VAL A 1 178 ? 27.200 -30.026 -34.674 1.00 88.88 178 VAL A O 1
ATOM 1354 N N . VAL A 1 179 ? 25.565 -28.984 -33.543 1.00 85.81 179 VAL A N 1
ATOM 1355 C CA . VAL A 1 179 ? 26.060 -27.622 -33.809 1.00 85.81 179 VAL A CA 1
ATOM 1356 C C . VAL A 1 179 ? 27.440 -27.404 -33.181 1.00 85.81 179 VAL A C 1
ATOM 1358 O O . VAL A 1 179 ? 28.334 -26.871 -33.839 1.00 85.81 179 VAL A O 1
ATOM 1361 N N . LEU A 1 180 ? 27.658 -27.864 -31.947 1.00 85.44 180 LEU A N 1
ATOM 1362 C CA . LEU A 1 180 ? 28.954 -27.776 -31.266 1.00 85.44 180 LEU A CA 1
ATOM 1363 C C . LEU A 1 180 ? 30.027 -28.636 -31.945 1.00 85.44 180 LEU A C 1
ATOM 1365 O O . LEU A 1 180 ? 31.157 -28.176 -32.129 1.00 85.44 180 LEU A O 1
ATOM 1369 N N . ALA A 1 181 ? 29.682 -29.853 -32.368 1.00 84.06 181 ALA A N 1
ATOM 1370 C CA . ALA A 1 181 ? 30.585 -30.721 -33.117 1.00 84.06 181 ALA A CA 1
ATOM 1371 C C . ALA A 1 181 ? 30.955 -30.104 -34.477 1.00 84.06 181 ALA A C 1
ATOM 1373 O O . ALA A 1 181 ? 32.137 -30.045 -34.828 1.00 84.06 181 ALA A O 1
ATOM 1374 N N . ALA A 1 182 ? 29.973 -29.568 -35.210 1.00 79.31 182 ALA A N 1
ATOM 1375 C CA . ALA A 1 182 ? 30.198 -28.856 -36.465 1.00 79.31 182 ALA A CA 1
ATOM 1376 C C . ALA A 1 182 ? 31.087 -27.622 -36.259 1.00 79.31 182 ALA A C 1
ATOM 1378 O O . ALA A 1 182 ? 32.043 -27.419 -37.008 1.00 79.31 182 ALA A O 1
ATOM 1379 N N . TYR A 1 183 ? 30.840 -26.843 -35.202 1.00 80.06 183 TYR A N 1
ATOM 1380 C CA . TYR A 1 183 ? 31.668 -25.699 -34.829 1.00 80.06 183 TYR A CA 1
ATOM 1381 C C . TYR A 1 183 ? 33.125 -26.101 -34.564 1.00 80.06 183 TYR A C 1
ATOM 1383 O O . TYR A 1 183 ? 34.039 -25.472 -35.099 1.00 80.06 183 TYR A O 1
ATOM 1391 N N . PHE A 1 184 ? 33.371 -27.171 -33.800 1.00 77.75 184 PHE A N 1
ATOM 1392 C CA . PHE A 1 184 ? 34.729 -27.642 -33.511 1.00 77.75 184 PHE A CA 1
ATOM 1393 C C . PHE A 1 184 ? 35.453 -28.175 -34.754 1.00 77.75 184 PHE A C 1
ATOM 1395 O O . PHE A 1 184 ? 36.629 -27.864 -34.962 1.00 77.75 184 PHE A O 1
ATOM 1402 N N . VAL A 1 185 ? 34.761 -28.929 -35.613 1.00 77.88 185 VAL A N 1
ATOM 1403 C CA . VAL A 1 185 ? 35.326 -29.438 -36.874 1.00 77.88 185 VAL A CA 1
ATOM 1404 C C . VAL A 1 185 ? 35.660 -28.292 -37.832 1.00 77.88 185 VAL A C 1
ATOM 1406 O O . VAL A 1 185 ? 36.730 -28.293 -38.445 1.00 77.88 185 VAL A O 1
ATOM 1409 N N . LEU A 1 186 ? 34.787 -27.288 -37.941 1.00 70.31 186 LEU A N 1
ATOM 1410 C CA . LEU A 1 186 ? 34.994 -26.129 -38.813 1.00 70.31 186 LEU A CA 1
ATOM 1411 C C . LEU A 1 186 ? 36.072 -25.182 -38.279 1.00 70.31 186 LEU A C 1
ATOM 1413 O O . LEU A 1 186 ? 36.899 -24.704 -39.059 1.00 70.31 186 LEU A O 1
ATOM 1417 N N . ARG A 1 187 ? 36.154 -25.003 -36.954 1.00 72.62 187 ARG A N 1
ATOM 1418 C CA . ARG A 1 187 ? 37.248 -24.277 -36.296 1.00 72.62 187 ARG A CA 1
ATOM 1419 C C . ARG A 1 187 ? 38.597 -24.942 -36.558 1.00 72.62 187 ARG A C 1
ATOM 1421 O O . ARG A 1 187 ? 39.555 -24.245 -36.869 1.00 72.62 187 ARG A O 1
ATOM 1428 N N . ARG A 1 188 ? 38.673 -26.277 -36.51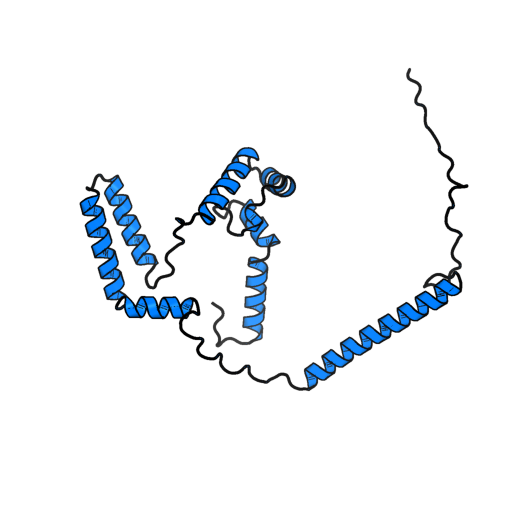1 1.00 73.44 188 ARG A N 1
ATOM 1429 C CA . ARG A 1 188 ? 39.907 -27.025 -36.818 1.00 73.44 188 ARG A CA 1
ATOM 1430 C C . ARG A 1 188 ? 40.309 -26.939 -38.298 1.00 73.44 188 ARG A C 1
ATOM 1432 O O . ARG A 1 188 ? 41.462 -27.189 -38.626 1.00 73.44 188 ARG A O 1
ATOM 1439 N N . ARG A 1 189 ? 39.373 -26.582 -39.186 1.00 70.00 189 ARG A N 1
ATOM 1440 C CA . ARG A 1 189 ? 39.575 -26.447 -40.640 1.00 70.00 189 ARG A CA 1
ATOM 1441 C C . ARG A 1 189 ? 39.669 -24.989 -41.131 1.00 70.00 189 ARG A C 1
ATOM 1443 O O . ARG A 1 189 ? 39.687 -24.789 -42.341 1.00 70.00 189 ARG A O 1
ATOM 1450 N N . ASN A 1 190 ? 39.720 -23.985 -40.243 1.00 62.12 190 ASN A N 1
ATOM 1451 C CA . ASN A 1 190 ? 39.706 -22.547 -40.585 1.00 62.12 190 ASN A CA 1
ATOM 1452 C C . ASN A 1 190 ? 38.549 -22.121 -41.519 1.00 62.12 190 ASN A C 1
ATOM 1454 O O . ASN A 1 190 ? 38.693 -21.224 -42.353 1.00 62.12 190 ASN A O 1
ATOM 1458 N N . ARG A 1 191 ? 37.375 -22.747 -41.379 1.00 59.44 191 ARG A N 1
ATOM 1459 C CA . ARG A 1 191 ? 36.173 -22.419 -42.165 1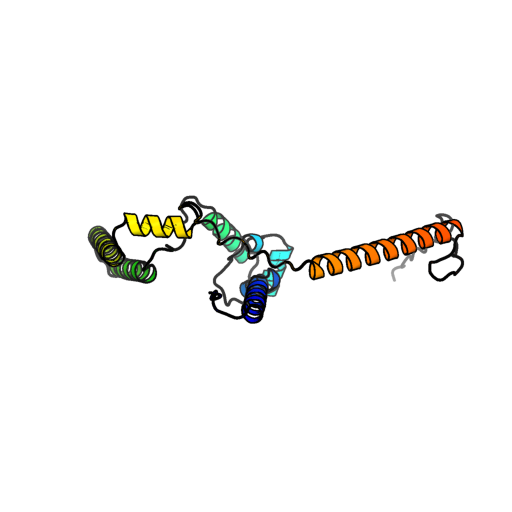.00 59.44 191 ARG A CA 1
ATOM 1460 C C . ARG A 1 191 ? 35.052 -21.897 -41.268 1.00 59.44 191 ARG A C 1
ATOM 1462 O O . ARG A 1 191 ? 34.971 -22.248 -40.093 1.00 59.44 191 ARG A O 1
ATOM 1469 N N . SER A 1 192 ? 34.200 -21.027 -41.804 1.00 61.56 192 SER A N 1
ATOM 1470 C CA . SER A 1 192 ? 32.995 -20.540 -41.122 1.00 61.56 192 SER A CA 1
ATOM 1471 C C . SER A 1 192 ? 31.889 -21.607 -41.090 1.00 61.56 192 SER A C 1
ATOM 1473 O O . SER A 1 192 ? 31.963 -22.604 -41.808 1.00 61.56 192 SER A O 1
ATOM 1475 N N . LEU A 1 193 ? 30.836 -21.383 -40.287 1.00 57.88 193 LEU A N 1
ATOM 1476 C CA . LEU A 1 193 ? 29.636 -22.243 -40.226 1.00 57.88 193 LEU A CA 1
ATOM 1477 C C . LEU A 1 193 ? 28.918 -22.392 -41.583 1.00 57.88 193 LEU A C 1
ATOM 1479 O O . LEU A 1 193 ? 28.223 -23.376 -41.797 1.00 57.88 193 LEU A O 1
ATOM 1483 N N . LEU A 1 194 ? 29.155 -21.464 -42.518 1.00 67.25 194 LEU A N 1
ATOM 1484 C CA . LEU A 1 194 ? 28.651 -21.481 -43.897 1.00 67.25 194 LEU A CA 1
ATOM 1485 C C . LEU A 1 194 ? 29.703 -21.975 -44.916 1.00 67.25 194 LEU A C 1
ATOM 1487 O O . LEU A 1 194 ? 29.542 -21.798 -46.118 1.00 67.25 194 LEU A O 1
ATOM 1491 N N . GLY A 1 195 ? 30.808 -22.570 -44.452 1.00 59.44 195 GLY A N 1
ATOM 1492 C CA . GLY A 1 195 ? 31.825 -23.202 -45.299 1.00 59.44 195 GLY A CA 1
ATOM 1493 C C . GLY A 1 195 ? 32.839 -22.259 -45.955 1.00 59.44 195 GLY A C 1
ATOM 1494 O O . GLY A 1 195 ? 33.715 -22.740 -46.675 1.00 59.44 195 GLY A O 1
ATOM 1495 N N . GLN A 1 196 ? 32.783 -20.950 -45.694 1.00 65.44 196 GLN A N 1
ATOM 1496 C CA . GLN A 1 196 ? 33.711 -19.988 -46.297 1.00 65.44 196 GLN A CA 1
ATOM 1497 C C . GLN A 1 196 ? 35.067 -19.944 -45.564 1.00 65.44 196 GLN A C 1
ATOM 1499 O O . GLN A 1 196 ? 35.092 -20.052 -44.332 1.00 65.44 196 GLN A O 1
ATOM 1504 N N . PRO A 1 197 ? 36.199 -19.801 -46.282 1.00 58.12 197 PRO A N 1
ATOM 1505 C CA . PRO A 1 197 ? 37.514 -19.633 -45.667 1.00 58.12 197 PRO A CA 1
ATOM 1506 C C . PRO A 1 197 ? 37.558 -18.325 -44.868 1.00 58.12 197 PRO A C 1
ATOM 1508 O O . PRO A 1 197 ? 37.141 -17.277 -45.358 1.00 58.12 197 PRO A O 1
ATOM 1511 N N . ARG A 1 198 ? 38.027 -18.382 -43.617 1.00 52.78 198 ARG A N 1
ATOM 1512 C CA . ARG A 1 198 ? 38.156 -17.179 -42.783 1.00 52.78 198 ARG A CA 1
ATOM 1513 C C . ARG A 1 198 ? 39.356 -16.344 -43.237 1.00 52.78 198 ARG A C 1
ATOM 1515 O O . ARG A 1 198 ? 40.464 -16.863 -43.338 1.00 52.78 198 ARG A O 1
ATOM 1522 N N . VAL A 1 199 ? 39.115 -15.056 -43.476 1.00 57.41 199 VAL A N 1
ATOM 1523 C CA . VAL A 1 199 ? 40.151 -14.038 -43.707 1.00 57.41 199 VAL A CA 1
ATOM 1524 C C . VAL A 1 199 ? 41.001 -13.896 -42.428 1.00 57.41 199 VAL A C 1
ATOM 1526 O O . VAL A 1 199 ? 40.426 -13.979 -41.336 1.00 57.41 199 VAL A O 1
ATOM 1529 N N . PRO A 1 200 ? 42.337 -13.723 -42.517 1.00 51.16 200 PRO A N 1
ATOM 1530 C CA . PRO A 1 200 ? 43.188 -13.498 -41.349 1.00 51.16 200 PRO A CA 1
ATOM 1531 C C . PRO A 1 200 ? 42.697 -12.294 -40.538 1.00 51.16 200 PRO A C 1
ATOM 1533 O O . PRO A 1 200 ? 42.338 -11.267 -41.114 1.00 51.16 200 PRO A O 1
ATOM 1536 N N . GLN A 1 201 ? 42.647 -12.427 -39.212 1.00 51.84 201 GLN A N 1
ATOM 1537 C CA . GLN A 1 201 ? 42.291 -11.308 -38.340 1.00 51.84 201 GLN A CA 1
ATOM 1538 C C . GLN A 1 201 ? 43.437 -10.286 -38.263 1.00 51.84 201 GLN A C 1
ATOM 1540 O O . GLN A 1 201 ? 44.597 -10.684 -38.396 1.00 51.84 201 GLN A O 1
ATOM 1545 N N . PRO A 1 202 ? 43.127 -8.996 -38.033 1.00 44.38 202 PRO A N 1
ATOM 1546 C CA . PRO A 1 202 ? 44.135 -7.954 -37.881 1.00 44.38 202 PRO A CA 1
ATOM 1547 C C . PRO A 1 202 ? 45.041 -8.272 -36.688 1.00 44.38 202 PRO A C 1
ATOM 1549 O O . PRO A 1 202 ? 44.547 -8.516 -35.587 1.00 44.38 202 PRO A O 1
ATOM 1552 N N . CYS A 1 203 ? 46.352 -8.283 -36.912 1.00 54.84 203 CYS A N 1
ATOM 1553 C CA . CYS A 1 203 ? 47.365 -8.241 -35.863 1.00 54.84 203 CYS A CA 1
ATOM 1554 C C . CYS A 1 203 ? 47.898 -6.807 -35.725 1.00 54.84 203 CYS A C 1
ATOM 1556 O O . CYS A 1 203 ? 47.748 -5.988 -36.639 1.00 54.84 203 CYS A O 1
ATOM 1558 N N . ASP A 1 204 ? 48.542 -6.524 -34.592 1.00 47.94 204 ASP A N 1
ATOM 1559 C CA . ASP A 1 204 ? 49.021 -5.194 -34.180 1.00 47.94 204 ASP A CA 1
ATOM 1560 C C . ASP A 1 204 ? 49.950 -4.491 -35.196 1.00 47.94 204 ASP A C 1
ATOM 1562 O O . ASP A 1 204 ? 50.198 -3.294 -35.086 1.00 47.94 204 ASP A O 1
ATOM 1566 N N . GLU A 1 205 ? 50.409 -5.187 -36.239 1.00 48.81 205 GLU A N 1
ATOM 1567 C CA . GLU A 1 205 ? 51.268 -4.648 -37.300 1.00 48.81 205 GLU A CA 1
ATOM 1568 C C . GLU A 1 205 ? 50.518 -3.899 -38.426 1.00 48.81 205 GLU A C 1
ATOM 1570 O O . GLU A 1 205 ? 51.163 -3.366 -39.325 1.00 48.81 205 GLU A O 1
ATOM 1575 N N . THR A 1 206 ? 49.176 -3.818 -38.415 1.00 44.53 206 THR A N 1
ATOM 1576 C CA . THR A 1 206 ? 48.402 -3.215 -39.536 1.00 44.53 206 THR A CA 1
ATOM 1577 C C . THR A 1 206 ? 47.493 -2.027 -39.200 1.00 44.53 206 THR A C 1
ATOM 1579 O O . THR A 1 206 ? 46.716 -1.597 -40.053 1.00 44.53 206 THR A O 1
ATOM 1582 N N . THR A 1 207 ? 47.618 -1.409 -38.022 1.00 43.84 207 THR A N 1
ATOM 1583 C CA . THR A 1 207 ? 46.828 -0.201 -37.709 1.00 43.84 207 THR A CA 1
ATOM 1584 C C . THR A 1 207 ? 47.617 1.076 -38.017 1.00 43.84 207 THR A C 1
ATOM 1586 O O . THR A 1 207 ? 48.438 1.521 -37.220 1.00 43.84 207 THR A O 1
ATOM 1589 N N . LEU A 1 208 ? 47.353 1.696 -39.173 1.00 39.06 208 LEU A N 1
ATOM 1590 C CA . LEU A 1 208 ? 47.782 3.070 -39.463 1.00 39.06 208 LEU A CA 1
ATOM 1591 C C . LEU A 1 208 ? 46.965 4.050 -38.606 1.00 39.06 208 LEU A C 1
ATOM 1593 O O . LEU A 1 208 ? 45.770 4.237 -38.830 1.00 39.06 208 LEU A O 1
ATOM 1597 N N . ALA A 1 209 ? 47.617 4.690 -37.635 1.00 34.94 209 ALA A N 1
ATOM 1598 C CA . ALA A 1 209 ? 47.058 5.818 -36.901 1.00 34.94 209 ALA A CA 1
ATOM 1599 C C . ALA A 1 209 ? 47.037 7.064 -37.803 1.00 34.94 209 ALA A C 1
ATOM 1601 O O . ALA A 1 209 ? 48.084 7.615 -38.137 1.00 34.94 209 ALA A O 1
ATOM 1602 N N . VAL A 1 210 ? 45.846 7.514 -38.201 1.00 40.31 210 VAL A N 1
ATOM 1603 C CA . VAL A 1 210 ? 45.655 8.805 -38.877 1.00 40.31 210 VAL A CA 1
ATOM 1604 C C . VAL A 1 210 ? 45.326 9.848 -37.810 1.00 40.31 210 VAL A C 1
ATOM 1606 O O . VAL A 1 210 ? 44.220 9.854 -37.272 1.00 40.31 210 VAL A O 1
ATOM 1609 N N . SER A 1 211 ? 46.283 10.718 -37.480 1.00 38.22 211 SER A N 1
ATOM 1610 C CA . SER A 1 211 ? 46.038 11.906 -36.660 1.00 38.22 211 SER A CA 1
ATOM 1611 C C . SER A 1 211 ? 45.664 13.089 -37.558 1.00 38.22 211 SER A C 1
ATOM 1613 O O . SER A 1 211 ? 46.383 13.440 -38.492 1.00 38.22 211 SER A O 1
ATOM 1615 N N . TRP A 1 212 ? 44.522 13.716 -37.280 1.00 38.44 212 TRP A N 1
ATOM 1616 C CA . TRP A 1 212 ? 44.124 14.970 -37.915 1.00 38.44 212 TRP A CA 1
ATOM 1617 C C . TRP A 1 212 ? 44.580 16.137 -37.034 1.00 38.44 212 TRP A C 1
ATOM 1619 O O . TRP A 1 212 ? 44.079 16.309 -35.925 1.00 38.44 212 TRP A O 1
ATOM 1629 N N . HIS A 1 213 ? 45.531 16.938 -37.520 1.00 35.81 213 HIS A N 1
ATOM 1630 C CA . HIS A 1 213 ? 45.840 18.256 -36.963 1.00 35.81 213 HIS A CA 1
ATOM 1631 C C . HIS A 1 213 ? 44.993 19.312 -37.679 1.00 35.81 213 HIS A C 1
ATOM 1633 O O . HIS A 1 213 ? 45.212 19.593 -38.857 1.00 35.81 213 HIS A O 1
ATOM 1639 N N . THR A 1 214 ? 44.042 19.918 -36.972 1.00 50.62 214 THR A N 1
ATOM 1640 C CA . THR A 1 214 ? 43.329 21.114 -37.434 1.00 50.62 214 THR A CA 1
ATOM 1641 C C . THR A 1 214 ? 44.151 22.349 -37.067 1.00 50.62 214 THR A C 1
ATOM 1643 O O . THR A 1 214 ? 44.317 22.675 -35.893 1.00 50.62 214 THR A O 1
ATOM 1646 N N . VAL A 1 215 ? 44.698 23.014 -38.083 1.00 45.59 215 VAL A N 1
ATOM 1647 C CA . VAL A 1 215 ? 45.347 24.328 -37.985 1.00 45.59 215 VAL A CA 1
ATOM 1648 C C . VAL A 1 215 ? 44.244 25.388 -37.926 1.00 45.59 215 VAL A C 1
ATOM 1650 O O . VAL A 1 215 ? 43.356 25.403 -38.777 1.00 45.59 215 VAL A O 1
ATOM 1653 N N . MET A 1 216 ? 44.295 26.241 -36.901 1.00 41.56 216 MET A N 1
ATOM 1654 C CA . MET A 1 216 ? 43.479 27.451 -36.781 1.00 41.56 216 MET A CA 1
ATOM 1655 C C . MET A 1 216 ? 43.820 28.460 -37.886 1.00 41.56 216 MET A C 1
ATOM 1657 O O . MET A 1 216 ? 44.996 28.697 -38.163 1.00 41.56 216 MET A O 1
ATOM 1661 N N . ALA A 1 217 ? 42.787 29.094 -38.436 1.00 52.16 217 ALA A N 1
ATOM 1662 C CA . ALA A 1 217 ? 42.846 30.403 -39.076 1.00 52.16 217 ALA A CA 1
ATOM 1663 C C . ALA A 1 217 ? 41.723 31.262 -38.488 1.00 52.16 217 ALA A C 1
ATOM 1665 O O . ALA A 1 217 ? 40.631 30.690 -38.256 1.00 52.16 217 ALA A O 1
#

Foldseek 3Di:
DQDPPDDPVVSVVVVVVVVVCVDPVNQLVCQLQPVDDHDDDPVLLDLDPVSLVSNVVSVDDSVVSNVVSVVVVCQVPDPPNDDQPPFVVSVQLVVLVVVLVVCVVVPHDNVVSVVSSVVSVVVSCVVVPPPVVRVLVVCVVVCNNPDPPDDPPPPPPDVVVVVVVVVVVVVVVVVVVVVVVCVVVCVVVCADSVGHHDDDDDDPVPDDDDDDDDDDD